Protein AF-A0A7S3FKU1-F1 (afdb_monomer_lite)

Structure (mmCIF, N/CA/C/O backbone):
data_AF-A0A7S3FKU1-F1
#
_entry.id   AF-A0A7S3FKU1-F1
#
loop_
_atom_site.group_PDB
_atom_site.id
_atom_site.type_symbol
_atom_site.label_atom_id
_atom_site.label_alt_id
_atom_site.label_comp_id
_atom_si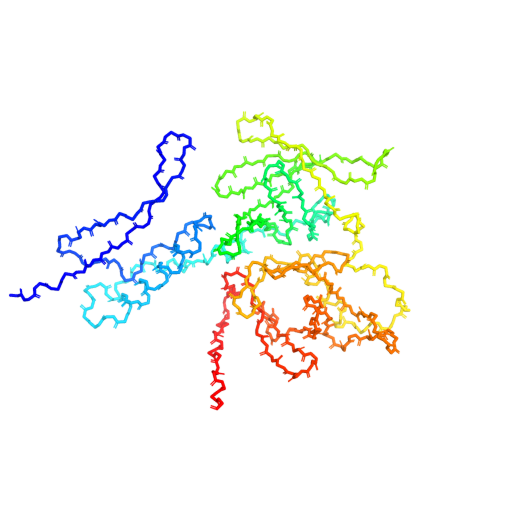te.label_asym_id
_atom_site.label_entity_id
_atom_site.label_seq_id
_atom_site.pdbx_PDB_ins_code
_atom_site.Cartn_x
_atom_site.Cartn_y
_atom_site.Cartn_z
_atom_site.occupancy
_atom_site.B_iso_or_equiv
_atom_site.auth_seq_id
_atom_site.auth_comp_id
_atom_site.auth_asym_id
_atom_site.auth_atom_id
_atom_site.pdbx_PDB_model_num
ATOM 1 N N . MET A 1 1 ? 24.039 -43.852 -23.092 1.00 40.12 1 MET A N 1
ATOM 2 C CA . MET A 1 1 ? 23.726 -42.821 -22.084 1.00 40.12 1 MET A CA 1
ATOM 3 C C . MET A 1 1 ? 22.269 -42.467 -22.275 1.00 40.12 1 MET A C 1
ATOM 5 O O . MET A 1 1 ? 21.941 -41.930 -23.326 1.00 40.12 1 MET A O 1
ATOM 9 N N . ASP A 1 2 ? 21.413 -42.831 -21.324 1.00 41.25 2 ASP A N 1
ATOM 10 C CA . ASP A 1 2 ? 20.008 -42.420 -21.326 1.00 41.25 2 ASP A CA 1
ATOM 11 C C . ASP A 1 2 ? 19.956 -40.899 -21.181 1.00 41.25 2 ASP A C 1
ATOM 13 O O . ASP A 1 2 ? 20.201 -40.343 -20.108 1.00 41.25 2 ASP A O 1
ATOM 17 N N . GLY A 1 3 ? 19.749 -40.210 -22.302 1.00 45.00 3 GLY A N 1
ATOM 18 C CA . GLY A 1 3 ? 19.718 -38.757 -22.351 1.00 45.00 3 GLY A CA 1
ATOM 19 C C . GLY A 1 3 ? 18.485 -38.249 -21.620 1.00 45.00 3 GLY A C 1
ATOM 20 O O . GLY A 1 3 ? 17.393 -38.225 -22.182 1.00 45.00 3 GLY A O 1
ATOM 21 N N . LYS A 1 4 ? 18.641 -37.836 -20.359 1.00 46.66 4 LYS A N 1
ATOM 22 C CA . LYS A 1 4 ? 17.595 -37.092 -19.654 1.00 46.66 4 LYS A CA 1
ATOM 23 C C . LYS A 1 4 ? 17.359 -35.785 -20.412 1.00 46.66 4 LYS A C 1
ATOM 25 O O . LYS A 1 4 ? 18.205 -34.895 -20.413 1.00 46.66 4 LYS A O 1
ATOM 30 N N . HIS A 1 5 ? 16.214 -35.679 -21.076 1.00 46.28 5 HIS A N 1
ATOM 31 C CA . HIS A 1 5 ? 15.780 -34.441 -21.709 1.00 46.28 5 HIS A CA 1
ATOM 32 C C . HIS A 1 5 ? 15.208 -33.514 -20.635 1.00 46.28 5 HIS A C 1
ATOM 34 O O . HIS A 1 5 ? 14.140 -33.781 -20.088 1.00 46.28 5 HIS A O 1
ATOM 40 N N . ILE A 1 6 ? 15.912 -32.424 -20.335 1.00 46.34 6 ILE A N 1
ATOM 41 C CA . ILE A 1 6 ? 15.376 -31.343 -19.504 1.00 46.34 6 ILE A CA 1
ATOM 42 C C . ILE A 1 6 ? 14.725 -30.329 -20.443 1.00 46.34 6 ILE A C 1
ATOM 44 O O . ILE A 1 6 ? 15.389 -29.730 -21.290 1.00 46.34 6 ILE A O 1
ATOM 48 N N . TYR A 1 7 ? 13.414 -30.150 -20.311 1.00 48.91 7 TYR A N 1
ATOM 49 C CA . TYR A 1 7 ? 12.694 -29.076 -20.985 1.00 48.91 7 TYR A CA 1
ATOM 50 C C . TYR A 1 7 ? 12.737 -27.829 -20.102 1.00 48.91 7 TYR A C 1
ATOM 52 O O . TYR A 1 7 ? 12.209 -27.844 -18.994 1.00 48.91 7 TYR A O 1
ATOM 60 N N . HIS A 1 8 ? 13.364 -26.757 -20.590 1.00 49.09 8 HIS A N 1
ATOM 61 C CA . HIS A 1 8 ? 13.309 -25.444 -19.954 1.00 49.09 8 HIS A CA 1
ATOM 62 C C . HIS A 1 8 ? 12.270 -24.586 -20.680 1.00 49.09 8 HIS A C 1
ATOM 64 O O . HIS A 1 8 ? 12.318 -24.423 -21.903 1.00 49.09 8 HIS A O 1
ATOM 70 N N . TYR A 1 9 ? 11.321 -24.059 -19.914 1.00 53.41 9 TYR A N 1
ATOM 71 C CA . TYR A 1 9 ? 10.330 -23.107 -20.385 1.00 53.41 9 TYR A CA 1
ATOM 72 C C . TYR A 1 9 ? 10.774 -21.710 -19.968 1.00 53.41 9 TYR A C 1
ATOM 74 O O . TYR A 1 9 ? 10.755 -21.380 -18.786 1.00 53.41 9 TYR A O 1
ATOM 82 N N . THR A 1 10 ? 11.189 -20.897 -20.935 1.00 48.22 10 THR A N 1
ATOM 83 C CA . THR A 1 10 ? 11.487 -19.482 -20.700 1.00 48.22 10 THR A CA 1
ATOM 84 C C . THR A 1 10 ? 10.272 -18.636 -21.058 1.00 48.22 10 THR A C 1
ATOM 86 O O . THR A 1 10 ? 9.699 -18.779 -22.139 1.00 48.22 10 THR A O 1
ATOM 89 N N . PHE A 1 11 ? 9.871 -17.752 -20.146 1.00 51.06 11 PHE A N 1
ATOM 90 C CA . PHE A 1 11 ? 8.798 -16.788 -20.376 1.00 51.06 11 PHE A CA 1
ATOM 91 C C . PHE A 1 11 ? 9.415 -15.497 -20.898 1.00 51.06 11 PHE A C 1
ATOM 93 O O . PHE A 1 11 ? 10.221 -14.870 -20.214 1.00 51.06 11 PHE A O 1
ATOM 100 N N . GLY A 1 12 ? 9.058 -15.119 -22.123 1.00 47.09 12 GLY A N 1
ATOM 101 C CA . GLY A 1 12 ? 9.522 -13.886 -22.748 1.00 47.09 12 GLY A CA 1
ATOM 102 C C . GLY A 1 12 ? 8.358 -12.956 -23.066 1.00 47.09 12 GLY A C 1
ATOM 103 O O . GLY A 1 12 ? 7.313 -13.391 -23.558 1.00 47.09 12 GLY A O 1
ATOM 104 N N . LEU A 1 13 ? 8.561 -11.663 -22.822 1.00 42.00 13 LEU A N 1
ATOM 105 C CA . LEU A 1 13 ? 7.766 -10.604 -23.433 1.00 42.00 13 LEU A CA 1
ATOM 106 C C . LEU A 1 13 ? 8.288 -10.399 -24.853 1.00 42.00 13 LEU A C 1
ATOM 108 O O . LEU A 1 13 ? 9.421 -9.963 -25.045 1.00 42.00 13 LEU A O 1
ATOM 112 N N . THR A 1 14 ? 7.469 -10.726 -25.849 1.00 45.34 14 THR A N 1
ATOM 113 C CA . THR A 1 14 ? 7.785 -10.397 -27.240 1.00 45.34 14 THR A CA 1
ATOM 114 C C . THR A 1 14 ? 7.107 -9.072 -27.558 1.00 45.34 14 THR A C 1
ATOM 116 O O . THR A 1 14 ? 5.890 -8.936 -27.394 1.00 45.34 14 THR A O 1
ATOM 119 N N . VAL A 1 15 ? 7.896 -8.085 -27.977 1.00 43.25 15 VAL A N 1
ATOM 120 C CA . VAL A 1 15 ? 7.389 -6.788 -28.433 1.00 43.25 15 VAL A CA 1
ATOM 121 C C . VAL A 1 15 ? 7.290 -6.847 -29.957 1.00 43.25 15 VAL A C 1
ATOM 123 O O . VAL A 1 15 ? 8.288 -6.691 -30.653 1.00 43.25 15 VAL A O 1
ATOM 126 N N . GLU A 1 16 ? 6.093 -7.123 -30.479 1.00 43.28 16 GLU A N 1
ATOM 127 C CA . GLU A 1 16 ? 5.783 -7.010 -31.912 1.00 43.28 16 GLU A CA 1
ATOM 128 C C . GLU A 1 16 ? 4.971 -5.717 -32.120 1.00 43.28 16 GLU A C 1
ATOM 130 O O . GLU A 1 16 ? 3.754 -5.671 -31.923 1.00 43.28 16 GLU A O 1
ATOM 135 N N . GLY A 1 17 ? 5.654 -4.623 -32.470 1.00 59.44 17 GLY A N 1
ATOM 136 C CA . GLY A 1 17 ? 5.032 -3.297 -32.581 1.00 59.44 17 GLY A CA 1
ATOM 137 C C . GLY A 1 17 ? 4.558 -2.755 -31.224 1.00 59.44 17 GLY A C 1
ATOM 138 O O . GLY A 1 17 ? 5.291 -2.811 -30.243 1.00 59.44 17 GLY A O 1
ATOM 139 N N . VAL A 1 18 ? 3.327 -2.229 -31.153 1.00 37.06 18 VAL A N 1
ATOM 140 C CA . VAL A 1 18 ? 2.727 -1.685 -29.908 1.00 37.06 18 VAL A CA 1
ATOM 141 C C . VAL A 1 18 ? 2.121 -2.784 -29.016 1.00 37.06 18 VAL A C 1
ATOM 143 O O . VAL A 1 18 ? 1.711 -2.520 -27.887 1.00 37.06 18 VAL A O 1
ATOM 146 N N . LYS A 1 19 ? 2.039 -4.034 -29.497 1.00 34.03 19 LYS A N 1
ATOM 147 C CA . LYS A 1 19 ? 1.468 -5.151 -28.735 1.00 34.03 19 LYS A CA 1
ATOM 148 C C . LYS A 1 19 ? 2.563 -5.920 -28.002 1.00 34.03 19 LYS A C 1
ATOM 150 O O . LYS A 1 19 ? 3.464 -6.500 -28.605 1.00 34.03 19 LYS A O 1
ATOM 155 N N . ARG A 1 20 ? 2.432 -5.965 -26.677 1.00 45.56 20 ARG A N 1
ATOM 156 C CA . ARG A 1 20 ? 3.205 -6.838 -25.791 1.00 45.56 20 ARG A CA 1
ATOM 157 C C . ARG A 1 20 ? 2.475 -8.177 -25.706 1.00 45.56 20 ARG A C 1
ATOM 159 O O . ARG A 1 20 ? 1.350 -8.220 -25.217 1.00 45.56 20 ARG A O 1
ATOM 166 N N . SER A 1 21 ? 3.075 -9.249 -26.220 1.00 38.44 21 SER A N 1
ATOM 167 C CA . SER A 1 21 ? 2.508 -10.601 -26.115 1.00 38.44 21 SER A CA 1
ATOM 168 C C . SER A 1 21 ? 3.469 -11.530 -25.381 1.00 38.44 21 SER A C 1
ATOM 170 O O . SER A 1 21 ? 4.681 -11.513 -25.611 1.00 38.44 21 SER A O 1
ATOM 172 N N . TRP A 1 22 ? 2.924 -12.322 -24.461 1.00 45.25 22 TRP A N 1
ATOM 173 C CA . TRP A 1 22 ? 3.676 -13.354 -23.759 1.00 45.25 22 TRP A CA 1
ATOM 174 C C . TRP A 1 22 ? 3.816 -14.572 -24.670 1.00 45.25 22 TRP A C 1
ATOM 176 O O . TRP A 1 22 ? 2.819 -15.066 -25.200 1.00 45.25 22 TRP A O 1
ATOM 186 N N . ARG A 1 23 ? 5.041 -15.075 -24.847 1.00 46.28 23 ARG A N 1
ATOM 187 C CA . ARG A 1 23 ? 5.280 -16.366 -25.506 1.00 46.28 23 ARG A CA 1
ATOM 188 C C . ARG A 1 23 ? 6.055 -17.300 -24.587 1.00 46.28 23 ARG A C 1
ATOM 190 O O . ARG A 1 23 ? 6.955 -16.887 -23.856 1.00 46.28 23 ARG A O 1
ATOM 197 N N . LEU A 1 24 ? 5.679 -18.573 -24.658 1.00 43.22 24 LEU A N 1
ATOM 198 C CA . LEU A 1 24 ? 6.416 -19.687 -24.082 1.00 43.22 24 LEU A CA 1
ATOM 199 C C . LEU A 1 24 ? 7.550 -20.041 -25.050 1.00 43.22 24 LEU A C 1
ATOM 201 O O . LEU A 1 24 ? 7.311 -20.679 -26.075 1.00 43.22 24 LEU A O 1
ATOM 205 N N . ASP A 1 25 ? 8.769 -19.597 -24.756 1.00 47.56 25 ASP A N 1
ATOM 206 C CA . ASP A 1 25 ? 9.949 -19.971 -25.533 1.00 47.56 25 ASP A CA 1
ATOM 207 C C . ASP A 1 25 ? 10.481 -21.308 -24.995 1.00 47.56 25 ASP A C 1
ATOM 209 O O . ASP A 1 25 ? 10.991 -21.395 -23.873 1.00 47.56 25 ASP A O 1
ATOM 213 N N . LYS A 1 26 ? 10.296 -22.375 -25.781 1.00 46.28 26 LYS A N 1
ATOM 214 C CA . LYS A 1 26 ? 10.822 -23.713 -25.495 1.00 46.28 26 LYS A CA 1
ATOM 215 C C . LYS A 1 26 ? 12.248 -23.785 -26.030 1.00 46.28 26 LYS A C 1
ATOM 217 O O . LYS A 1 26 ? 12.456 -24.101 -27.201 1.00 46.28 26 LYS A O 1
ATOM 222 N N . ARG A 1 27 ? 13.240 -23.569 -25.167 1.00 51.94 27 ARG A N 1
ATOM 223 C CA . ARG A 1 27 ? 14.646 -23.759 -25.543 1.00 51.94 27 ARG A CA 1
ATOM 224 C C . ARG A 1 27 ? 15.094 -25.176 -25.222 1.00 51.94 27 ARG A C 1
ATOM 226 O O . ARG A 1 27 ? 15.028 -25.627 -24.080 1.00 51.94 27 ARG A O 1
ATOM 233 N N . GLN A 1 28 ? 15.580 -25.881 -26.240 1.00 45.66 28 GLN A N 1
ATOM 234 C CA . GLN A 1 28 ? 16.377 -27.085 -26.033 1.00 45.66 28 GLN A CA 1
ATOM 235 C C . GLN A 1 28 ? 17.790 -26.657 -25.644 1.00 45.66 28 GLN A C 1
ATOM 237 O O . GLN A 1 28 ? 18.548 -26.168 -26.479 1.00 45.66 28 GLN A O 1
ATOM 242 N N . TYR A 1 29 ? 18.161 -26.855 -24.381 1.00 49.38 29 TYR A N 1
ATOM 243 C CA . TYR A 1 29 ? 19.570 -26.833 -24.009 1.00 49.38 29 TYR A CA 1
ATOM 244 C C . TYR A 1 29 ? 20.183 -28.150 -24.482 1.00 49.38 29 TYR A C 1
ATOM 246 O O . TYR A 1 29 ? 20.031 -29.195 -23.851 1.00 49.38 29 TYR A O 1
ATOM 254 N N . TYR A 1 30 ? 20.833 -28.114 -25.643 1.00 41.38 30 TYR A N 1
ATOM 255 C CA . TYR A 1 30 ? 21.628 -29.229 -26.146 1.00 41.38 30 TYR A CA 1
ATOM 256 C C . TYR A 1 30 ? 22.876 -29.387 -25.263 1.00 41.38 30 TYR A C 1
ATOM 258 O O . TYR A 1 30 ? 23.917 -28.795 -25.525 1.00 41.38 30 TYR A O 1
ATOM 266 N N . GLY A 1 31 ? 22.751 -30.168 -24.187 1.00 49.84 31 GLY A N 1
ATOM 267 C CA . GLY A 1 31 ? 23.887 -30.717 -23.435 1.00 49.84 31 GLY A CA 1
ATOM 268 C C . GLY A 1 31 ? 24.345 -29.957 -22.184 1.00 49.84 31 GLY A C 1
ATOM 269 O O . GLY A 1 31 ? 25.271 -30.425 -21.528 1.00 49.84 31 GLY A O 1
ATOM 270 N N . GLY A 1 32 ? 23.714 -28.838 -21.814 1.00 57.62 32 GLY A N 1
ATOM 271 C CA . GLY A 1 32 ? 24.013 -28.104 -20.576 1.00 57.62 32 GLY A CA 1
ATOM 272 C C . GLY A 1 32 ? 22.844 -28.119 -19.591 1.00 57.62 32 GLY A C 1
ATOM 273 O O . GLY A 1 32 ? 21.703 -27.906 -19.992 1.00 57.62 32 GLY A O 1
ATOM 274 N N . TYR A 1 33 ? 23.120 -28.342 -18.304 1.00 60.19 33 TYR A N 1
ATOM 275 C CA . TYR A 1 33 ? 22.129 -28.118 -17.247 1.00 60.19 33 TYR A CA 1
ATOM 276 C C . TYR A 1 33 ? 21.953 -26.604 -17.053 1.00 60.19 33 TYR A C 1
ATOM 278 O O . TYR A 1 33 ? 22.965 -25.894 -17.027 1.00 60.19 33 TYR A O 1
ATOM 286 N N . PRO A 1 34 ? 20.716 -26.086 -16.922 1.00 63.44 34 PRO A N 1
ATOM 287 C CA . PRO A 1 34 ? 20.526 -24.695 -16.537 1.00 63.44 34 PRO A CA 1
ATOM 288 C C . PRO A 1 34 ? 21.140 -24.441 -15.152 1.00 63.44 34 PRO A C 1
ATOM 290 O O . PRO A 1 34 ? 21.435 -25.374 -14.399 1.00 63.44 34 PRO A O 1
ATOM 293 N N . SER A 1 35 ? 21.354 -23.168 -14.822 1.00 68.06 35 SER A N 1
ATOM 294 C CA . SER A 1 35 ? 21.682 -22.792 -13.445 1.00 68.06 35 SER A CA 1
ATOM 295 C C . SER A 1 35 ? 20.630 -23.386 -12.501 1.00 68.06 35 SER A C 1
ATOM 297 O O . SER A 1 35 ? 19.444 -23.365 -12.830 1.00 68.06 35 SER A O 1
ATOM 299 N N . ASP A 1 36 ? 21.045 -23.907 -11.344 1.00 66.69 36 ASP A N 1
ATOM 300 C CA . ASP A 1 36 ? 20.114 -24.232 -10.250 1.00 66.69 36 ASP A CA 1
ATOM 301 C C . ASP A 1 36 ? 19.554 -22.957 -9.583 1.00 66.69 36 ASP A C 1
ATOM 303 O O . ASP A 1 36 ? 18.704 -23.040 -8.701 1.00 66.69 36 ASP A O 1
ATOM 307 N N . HIS A 1 37 ? 20.027 -21.783 -10.025 1.00 68.88 37 HIS A N 1
ATOM 308 C CA . HIS A 1 37 ? 19.585 -20.451 -9.628 1.00 68.88 37 HIS A CA 1
ATOM 309 C C . HIS A 1 37 ? 19.417 -19.572 -10.877 1.00 68.88 37 HIS A C 1
ATOM 311 O O . HIS A 1 37 ? 20.377 -18.977 -11.376 1.00 68.88 37 HIS A O 1
ATOM 317 N N . ILE A 1 38 ? 18.206 -19.499 -11.420 1.00 71.75 38 ILE A N 1
ATOM 318 C CA . ILE A 1 38 ? 17.835 -18.510 -12.432 1.00 71.75 38 ILE A CA 1
ATOM 319 C C . ILE A 1 38 ? 17.495 -17.175 -11.766 1.00 71.75 38 ILE A C 1
ATOM 321 O O . ILE A 1 38 ? 16.896 -17.128 -10.688 1.00 71.75 38 ILE A O 1
ATOM 325 N N . GLN A 1 39 ? 17.893 -16.080 -12.420 1.00 63.03 39 GLN A N 1
ATOM 326 C CA . GLN A 1 39 ? 17.582 -14.728 -11.966 1.00 63.03 39 GLN A CA 1
ATOM 327 C C . GLN A 1 39 ? 16.062 -14.560 -11.877 1.00 63.03 39 GLN A C 1
ATOM 329 O O . GLN A 1 39 ? 15.340 -14.884 -12.823 1.00 63.03 39 GLN A O 1
ATOM 334 N N . MET A 1 40 ? 15.582 -14.048 -10.741 1.00 62.00 40 MET A N 1
ATOM 335 C CA . MET A 1 40 ? 14.164 -13.737 -10.594 1.00 62.00 40 MET A CA 1
ATOM 336 C C . MET A 1 40 ? 13.759 -12.688 -11.634 1.00 62.00 40 MET A C 1
ATOM 338 O O . MET A 1 40 ? 14.537 -11.774 -11.931 1.00 62.00 40 MET A O 1
ATOM 342 N N . PRO A 1 41 ? 12.554 -12.806 -12.203 1.00 55.31 41 PRO A N 1
ATOM 343 C CA . PRO A 1 41 ? 12.111 -11.881 -13.227 1.00 55.31 41 PRO A CA 1
ATOM 344 C C . PRO A 1 41 ? 11.968 -10.455 -12.650 1.00 55.31 41 PRO A C 1
ATOM 346 O O . PRO A 1 41 ? 11.790 -10.291 -11.439 1.00 55.31 41 PRO A O 1
ATOM 349 N N . PRO A 1 42 ? 12.058 -9.397 -13.483 1.00 52.97 42 PRO A N 1
ATOM 350 C CA . PRO A 1 42 ? 11.876 -8.018 -13.027 1.00 52.97 42 PRO A CA 1
ATOM 351 C C . PRO A 1 42 ? 10.551 -7.835 -12.282 1.00 52.97 42 PRO A C 1
ATOM 353 O O . PRO A 1 42 ? 9.573 -8.486 -12.644 1.00 52.97 42 PRO A O 1
ATOM 356 N N . ALA A 1 43 ? 10.495 -6.898 -11.324 1.00 49.25 43 ALA A N 1
ATOM 357 C CA . ALA A 1 43 ? 9.334 -6.614 -10.459 1.00 49.25 43 ALA A CA 1
ATOM 358 C C . ALA A 1 43 ? 7.980 -6.484 -11.189 1.00 49.25 43 ALA A C 1
ATOM 360 O O . ALA A 1 43 ? 6.942 -6.715 -10.588 1.00 49.25 43 ALA A O 1
ATOM 361 N N . CYS A 1 44 ? 7.993 -6.129 -12.475 1.00 51.88 44 CYS A N 1
ATOM 362 C CA . CYS A 1 44 ? 6.800 -5.973 -13.308 1.00 51.88 44 CYS A CA 1
ATOM 363 C C . CYS A 1 44 ? 6.490 -7.149 -14.234 1.00 51.88 44 CYS A C 1
ATOM 365 O O . CYS A 1 44 ? 5.711 -7.022 -15.178 1.00 51.88 44 CYS A O 1
ATOM 367 N N . SER A 1 45 ? 7.137 -8.285 -14.022 1.00 53.16 45 SER A N 1
ATOM 368 C CA . SER A 1 45 ? 6.782 -9.504 -14.734 1.00 53.16 45 SER A CA 1
ATOM 369 C C . SER A 1 45 ? 5.492 -10.067 -14.157 1.00 53.16 45 SER A C 1
ATOM 371 O O . SER A 1 45 ? 5.204 -9.874 -12.979 1.00 53.16 45 SER A O 1
ATOM 373 N N . ALA A 1 46 ? 4.723 -10.793 -14.967 1.00 52.84 46 ALA A N 1
ATOM 374 C CA . ALA A 1 46 ? 3.536 -11.473 -14.468 1.00 52.84 46 ALA A CA 1
ATOM 375 C C . ALA A 1 46 ? 3.890 -12.366 -13.264 1.00 52.84 46 ALA A C 1
ATOM 377 O O . ALA A 1 46 ? 4.955 -12.993 -13.249 1.00 52.84 46 ALA A O 1
ATOM 378 N N . LYS A 1 47 ? 2.977 -12.480 -12.292 1.00 51.38 47 LYS A N 1
ATOM 379 C CA . LYS A 1 47 ? 3.115 -13.354 -11.113 1.00 51.38 47 LYS A CA 1
ATOM 380 C C . LYS A 1 47 ? 3.529 -14.775 -11.481 1.00 51.38 47 LYS A C 1
ATOM 382 O O . LYS A 1 47 ? 4.367 -15.382 -10.820 1.00 51.38 47 LYS A O 1
ATOM 387 N N . SER A 1 48 ? 2.990 -15.286 -12.586 1.00 54.03 48 SER A N 1
ATOM 388 C CA . SER A 1 48 ? 3.369 -16.584 -13.136 1.00 54.03 48 SER A CA 1
ATOM 389 C C . SER A 1 48 ? 4.874 -16.686 -13.387 1.00 54.03 48 SER A C 1
ATOM 391 O O . SER A 1 48 ? 5.460 -17.714 -13.087 1.00 54.03 48 SER A O 1
ATOM 393 N N . GLY A 1 49 ? 5.526 -15.623 -13.860 1.00 60.00 49 GLY A N 1
ATOM 394 C CA . GLY A 1 49 ? 6.977 -15.575 -14.024 1.00 60.00 49 GLY A CA 1
ATOM 395 C C . GLY A 1 49 ? 7.721 -15.785 -12.705 1.00 60.00 49 GLY A C 1
ATOM 396 O O . GLY A 1 49 ? 8.665 -16.569 -12.670 1.00 60.00 49 GLY A O 1
ATOM 397 N N . PHE A 1 50 ? 7.284 -15.140 -11.619 1.00 56.09 50 PHE A N 1
ATOM 398 C CA . PHE A 1 50 ? 7.872 -15.324 -10.287 1.00 56.09 50 PHE A CA 1
ATOM 399 C C . PHE A 1 50 ? 7.631 -16.735 -9.748 1.00 56.09 50 PHE A C 1
ATOM 401 O O . PHE A 1 50 ? 8.568 -17.365 -9.264 1.00 56.09 50 PHE A O 1
ATOM 408 N N . ILE A 1 51 ? 6.404 -17.249 -9.880 1.00 53.44 51 ILE A N 1
ATOM 409 C CA . ILE A 1 51 ? 6.038 -18.611 -9.468 1.00 53.44 51 ILE A CA 1
ATOM 410 C C . ILE A 1 51 ? 6.876 -19.635 -10.232 1.00 53.44 51 ILE A C 1
ATOM 412 O O . ILE A 1 51 ? 7.495 -20.499 -9.622 1.00 53.44 51 ILE A O 1
ATOM 416 N N . TYR A 1 52 ? 6.939 -19.535 -11.560 1.00 62.91 52 TYR A N 1
ATOM 417 C CA . TYR A 1 52 ? 7.701 -20.473 -12.376 1.00 62.91 52 TYR A CA 1
ATOM 418 C C . TYR A 1 52 ? 9.201 -20.365 -12.122 1.00 62.91 52 TYR A C 1
ATOM 420 O O . TYR A 1 52 ? 9.860 -21.397 -12.049 1.00 62.91 52 TYR A O 1
ATOM 428 N N . ALA A 1 53 ? 9.738 -19.156 -11.933 1.00 64.06 53 ALA A N 1
ATOM 429 C CA . ALA A 1 53 ? 11.136 -18.986 -11.557 1.00 64.06 53 ALA A CA 1
ATOM 430 C C . ALA A 1 53 ? 11.441 -19.623 -10.192 1.00 64.06 53 ALA A C 1
ATOM 432 O O . ALA A 1 53 ? 12.432 -20.337 -10.058 1.00 64.06 53 ALA A O 1
ATOM 433 N N . GLY A 1 54 ? 10.552 -19.436 -9.211 1.00 61.91 54 GLY A N 1
ATOM 434 C CA . GLY A 1 54 ? 10.636 -20.073 -7.898 1.00 61.91 54 GLY A CA 1
ATOM 435 C C . GLY A 1 54 ? 10.590 -21.600 -7.978 1.00 61.91 54 GLY A C 1
ATOM 436 O O . GLY A 1 54 ? 11.489 -22.254 -7.461 1.00 61.91 54 GLY A O 1
ATOM 437 N N . LEU A 1 55 ? 9.609 -22.162 -8.694 1.00 64.69 55 LEU A N 1
ATOM 438 C CA . LEU A 1 55 ? 9.474 -23.610 -8.897 1.00 64.69 55 LEU A CA 1
ATOM 439 C C . LEU A 1 55 ? 10.681 -24.210 -9.632 1.00 64.69 55 LEU A C 1
ATOM 441 O O . LEU A 1 55 ? 11.105 -25.317 -9.316 1.00 64.69 55 LEU A O 1
ATOM 445 N N . LEU A 1 56 ? 11.245 -23.497 -10.612 1.00 69.38 56 LEU A N 1
ATOM 446 C CA . LEU A 1 56 ? 12.440 -23.934 -11.340 1.00 69.38 56 LEU A CA 1
ATOM 447 C C . LEU A 1 56 ? 13.685 -23.921 -10.450 1.00 69.38 56 LEU A C 1
ATOM 449 O O . LEU A 1 56 ? 14.449 -24.884 -10.481 1.00 69.38 56 LEU A O 1
ATOM 453 N N . ASN A 1 57 ? 13.866 -22.871 -9.646 1.00 69.94 57 ASN A N 1
ATOM 454 C CA . ASN A 1 57 ? 14.948 -22.791 -8.665 1.00 69.94 57 ASN A CA 1
ATOM 455 C C . ASN A 1 57 ? 14.818 -23.901 -7.614 1.00 69.94 57 ASN A C 1
ATOM 457 O O . ASN A 1 57 ? 15.776 -24.627 -7.368 1.00 69.94 57 ASN A O 1
ATOM 461 N N . GLU A 1 58 ? 13.620 -24.103 -7.059 1.00 66.25 58 GLU A N 1
ATOM 462 C CA . GLU A 1 58 ? 13.337 -25.182 -6.108 1.00 66.25 58 GLU A CA 1
ATOM 463 C C . GLU A 1 58 ? 13.621 -26.560 -6.724 1.00 66.25 58 GLU A C 1
ATOM 465 O O . GLU A 1 58 ? 14.312 -27.384 -6.123 1.00 66.25 58 GLU A O 1
ATOM 470 N N . ALA A 1 59 ? 13.142 -26.820 -7.942 1.00 70.44 59 ALA A N 1
ATOM 471 C CA . ALA A 1 59 ? 13.379 -28.086 -8.627 1.00 70.44 59 ALA A CA 1
ATOM 472 C C . ALA A 1 59 ? 14.871 -28.308 -8.923 1.00 70.44 59 ALA A C 1
ATOM 474 O O . ALA A 1 59 ? 15.397 -29.381 -8.625 1.00 70.44 59 ALA A O 1
ATOM 475 N N . GLY A 1 60 ? 15.570 -27.302 -9.459 1.00 73.31 60 GLY A N 1
ATOM 476 C CA . GLY A 1 60 ? 17.007 -27.369 -9.745 1.00 73.31 60 GLY A CA 1
ATOM 477 C C . GLY A 1 60 ? 17.830 -27.650 -8.488 1.00 73.31 60 GLY A C 1
ATOM 478 O O . GLY A 1 60 ? 18.704 -28.518 -8.495 1.00 73.31 60 GLY A O 1
ATOM 479 N N . GLN A 1 61 ? 17.479 -27.001 -7.375 1.00 70.25 61 GLN A N 1
ATOM 480 C CA . GLN A 1 61 ? 18.112 -27.216 -6.077 1.00 70.25 61 GLN A CA 1
ATOM 481 C C . GLN A 1 61 ? 17.838 -28.600 -5.485 1.00 70.25 61 GLN A C 1
ATOM 483 O O . GLN A 1 61 ? 18.656 -29.060 -4.692 1.00 70.25 61 GLN A O 1
ATOM 488 N N . ASN A 1 62 ? 16.751 -29.285 -5.855 1.00 71.19 62 ASN A N 1
ATOM 489 C CA . ASN A 1 62 ? 16.374 -30.595 -5.307 1.00 71.19 62 ASN A CA 1
ATOM 490 C C . ASN A 1 62 ? 16.788 -31.797 -6.175 1.00 71.19 62 ASN A C 1
ATOM 492 O O . ASN A 1 62 ? 16.724 -32.934 -5.707 1.00 71.19 62 ASN A O 1
ATOM 496 N N . ILE A 1 63 ? 17.269 -31.591 -7.403 1.00 74.75 63 ILE A N 1
ATOM 497 C CA . ILE A 1 63 ? 17.702 -32.695 -8.270 1.00 74.75 63 ILE A CA 1
ATOM 498 C C . ILE A 1 63 ? 19.096 -33.197 -7.865 1.00 74.75 63 ILE A C 1
ATOM 500 O O . ILE A 1 63 ? 20.092 -32.471 -7.873 1.00 74.75 63 ILE A O 1
ATOM 504 N N . GLU A 1 64 ? 19.169 -34.479 -7.509 1.00 77.06 64 GLU A N 1
ATOM 505 C CA . GLU A 1 64 ? 20.416 -35.155 -7.160 1.00 77.06 64 GLU A CA 1
ATOM 506 C C . GLU A 1 64 ? 21.374 -35.217 -8.362 1.00 77.06 64 GLU A C 1
ATOM 508 O O . GLU A 1 64 ? 20.983 -35.569 -9.477 1.00 77.06 64 GLU A O 1
ATOM 513 N N . GLY A 1 65 ? 22.642 -34.855 -8.138 1.00 76.06 65 GLY A N 1
ATOM 514 C CA . GLY A 1 65 ? 23.672 -34.855 -9.180 1.00 76.06 65 GLY A CA 1
ATOM 515 C C . GLY A 1 65 ? 23.630 -33.663 -10.144 1.00 76.06 65 GLY A C 1
ATOM 516 O O . GLY A 1 65 ? 24.244 -33.745 -11.207 1.00 76.06 65 GLY A O 1
ATOM 517 N N . TRP A 1 66 ? 22.940 -32.561 -9.808 1.00 75.12 66 TRP A N 1
ATOM 518 C CA . TRP A 1 66 ? 22.954 -31.342 -10.628 1.00 75.12 66 TRP A CA 1
ATOM 519 C C . TRP A 1 66 ? 24.399 -30.804 -10.788 1.00 75.12 66 TRP A C 1
ATOM 521 O O . TRP A 1 66 ? 25.023 -30.436 -9.791 1.00 75.12 66 TRP A O 1
ATOM 531 N N . PRO A 1 67 ? 24.971 -30.741 -12.008 1.00 66.50 67 PRO A N 1
ATOM 532 C CA . PRO A 1 67 ? 26.424 -30.620 -12.210 1.00 66.50 67 PRO A CA 1
ATOM 533 C C . PRO A 1 67 ? 27.057 -29.263 -11.856 1.00 66.50 67 PRO A C 1
ATOM 535 O O . PRO A 1 67 ? 28.271 -29.105 -11.977 1.00 66.50 67 PRO A O 1
ATOM 538 N N . ASN A 1 68 ? 26.262 -28.289 -11.410 1.00 62.81 68 ASN A N 1
ATOM 539 C CA . ASN A 1 68 ? 26.735 -26.986 -10.926 1.00 62.81 68 ASN A CA 1
ATOM 540 C C . ASN A 1 68 ? 26.315 -26.685 -9.478 1.00 62.81 68 ASN A C 1
ATOM 542 O O . ASN A 1 68 ? 26.535 -25.570 -9.011 1.00 62.81 68 ASN A O 1
ATOM 546 N N . ARG A 1 69 ? 25.754 -27.667 -8.761 1.00 61.78 69 ARG A N 1
ATOM 547 C CA . ARG A 1 69 ? 25.305 -27.497 -7.375 1.00 61.78 69 ARG A CA 1
ATOM 548 C C . ARG A 1 69 ? 26.468 -27.026 -6.500 1.00 61.78 69 ARG A C 1
ATOM 550 O O . ARG A 1 69 ? 27.496 -27.696 -6.421 1.00 61.78 69 ARG A O 1
ATOM 557 N N . GLY A 1 70 ? 26.309 -25.876 -5.853 1.00 55.09 70 GLY A N 1
ATOM 558 C CA . GLY A 1 70 ? 27.305 -25.344 -4.920 1.00 55.09 70 GLY A CA 1
ATOM 559 C C . GLY A 1 70 ? 28.567 -24.761 -5.561 1.00 55.09 70 GLY A C 1
ATOM 560 O O . GLY A 1 70 ? 29.477 -24.379 -4.827 1.00 55.09 70 GLY A O 1
ATOM 561 N N . LYS A 1 71 ? 28.638 -24.621 -6.896 1.00 55.59 71 LYS A N 1
ATOM 562 C CA . LYS A 1 71 ? 29.507 -23.570 -7.434 1.00 55.59 71 LYS A CA 1
ATOM 563 C C . LYS A 1 71 ? 28.918 -22.275 -6.907 1.00 55.59 71 LYS A C 1
ATOM 565 O O . LYS A 1 71 ? 27.761 -21.984 -7.197 1.00 55.59 71 LYS A O 1
ATOM 570 N N . GLU A 1 72 ? 29.684 -21.554 -6.095 1.00 45.84 72 GLU A N 1
ATOM 571 C CA . GLU A 1 72 ? 29.359 -20.183 -5.730 1.00 45.84 72 GLU A CA 1
ATOM 572 C C . GLU A 1 72 ? 29.277 -19.380 -7.034 1.00 45.84 72 GLU A C 1
ATOM 574 O O . GLU A 1 72 ? 30.222 -18.738 -7.480 1.00 45.84 72 GLU A O 1
ATOM 579 N N . HIS A 1 73 ? 28.105 -19.388 -7.668 1.00 47.59 73 HIS A N 1
ATOM 580 C CA . HIS A 1 73 ? 27.576 -18.133 -8.146 1.00 47.59 73 HIS A CA 1
ATOM 581 C C . HIS A 1 73 ? 27.689 -17.231 -6.930 1.00 47.59 73 HIS A C 1
ATOM 583 O O . HIS A 1 73 ? 27.233 -17.673 -5.868 1.00 47.59 73 HIS A O 1
ATOM 589 N N . PRO A 1 74 ? 28.356 -16.063 -7.004 1.00 44.06 74 PRO A N 1
ATOM 590 C CA . PRO A 1 74 ? 28.216 -15.107 -5.933 1.00 44.06 74 PRO A CA 1
ATOM 591 C C . PRO A 1 74 ? 26.714 -15.025 -5.749 1.00 44.06 74 PRO A C 1
ATOM 593 O O . PRO A 1 74 ? 25.993 -14.603 -6.655 1.00 44.06 74 PRO A O 1
ATOM 596 N N . ALA A 1 75 ? 26.235 -15.567 -4.632 1.00 42.19 75 ALA A N 1
ATOM 597 C CA . ALA A 1 75 ? 24.921 -15.271 -4.157 1.00 42.19 75 ALA A CA 1
ATOM 598 C C . ALA A 1 75 ? 25.084 -13.804 -3.798 1.00 42.19 75 ALA A C 1
ATOM 600 O O . ALA A 1 75 ? 25.303 -13.433 -2.646 1.00 42.19 75 ALA A O 1
ATOM 601 N N . GLU A 1 76 ? 25.029 -12.950 -4.820 1.00 42.44 76 GLU A N 1
ATOM 602 C CA . GLU A 1 76 ? 24.290 -11.731 -4.712 1.00 42.44 76 GLU A CA 1
ATOM 603 C C . GLU A 1 76 ? 22.983 -12.256 -4.155 1.00 42.44 76 GLU A C 1
ATOM 605 O O . GLU A 1 76 ? 22.221 -12.921 -4.857 1.00 42.44 76 GLU A O 1
ATOM 610 N N . LYS A 1 77 ? 22.867 -12.207 -2.819 1.00 44.62 77 LYS A N 1
ATOM 611 C CA . LYS A 1 77 ? 21.628 -12.473 -2.117 1.00 44.62 77 LYS A CA 1
ATOM 612 C C . LYS A 1 77 ? 20.690 -11.593 -2.889 1.00 44.62 77 LYS A C 1
ATOM 614 O O . LYS A 1 77 ? 20.835 -10.375 -2.780 1.00 44.62 77 LYS A O 1
ATOM 619 N N . VAL A 1 78 ? 19.910 -12.191 -3.791 1.00 40.12 78 VAL A N 1
ATOM 620 C CA . VAL A 1 78 ? 19.075 -11.427 -4.696 1.00 40.12 78 VAL A CA 1
ATOM 621 C C . VAL A 1 78 ? 18.072 -10.867 -3.734 1.00 40.12 78 VAL A C 1
ATOM 623 O O . VAL A 1 78 ? 17.149 -11.564 -3.314 1.00 40.12 78 VAL A O 1
ATOM 626 N N . ALA A 1 79 ? 18.377 -9.658 -3.266 1.00 44.47 79 ALA A N 1
ATOM 627 C CA . ALA A 1 79 ? 17.522 -8.907 -2.408 1.00 44.47 79 ALA A CA 1
ATOM 628 C C . ALA A 1 79 ? 16.225 -8.943 -3.184 1.00 44.47 79 ALA A C 1
ATOM 630 O O . ALA A 1 79 ? 16.196 -8.566 -4.364 1.00 44.47 79 ALA A O 1
ATOM 631 N N . THR A 1 80 ? 15.197 -9.524 -2.577 1.00 47.75 80 THR A N 1
ATOM 632 C CA . THR A 1 80 ? 13.890 -9.548 -3.212 1.00 47.75 80 THR A CA 1
ATOM 633 C C . THR A 1 80 ? 13.605 -8.130 -3.718 1.00 47.75 80 THR A C 1
ATOM 635 O O . THR A 1 80 ? 14.121 -7.169 -3.133 1.00 47.75 80 THR A O 1
ATOM 638 N N . PRO A 1 81 ? 12.850 -7.931 -4.810 1.00 45.69 81 PRO A N 1
ATOM 639 C CA . PRO A 1 81 ? 12.618 -6.588 -5.347 1.00 45.69 81 PRO A CA 1
ATOM 640 C C . PRO A 1 81 ? 12.266 -5.569 -4.252 1.00 45.69 81 PRO A C 1
ATOM 642 O O . PRO A 1 81 ? 12.739 -4.433 -4.268 1.00 45.69 81 PRO A O 1
ATOM 645 N N . LEU A 1 82 ? 11.551 -6.049 -3.232 1.00 47.47 82 LEU A N 1
ATOM 646 C CA . LEU A 1 82 ? 11.260 -5.381 -1.979 1.00 47.47 82 LEU A CA 1
ATOM 647 C C . LEU A 1 82 ? 12.453 -5.152 -1.034 1.00 47.47 82 LEU A C 1
ATOM 649 O O . LEU A 1 82 ? 12.595 -4.045 -0.540 1.00 47.47 82 LEU A O 1
ATOM 653 N N . GLN A 1 83 ? 13.308 -6.135 -0.738 1.00 49.66 83 GLN A N 1
ATOM 654 C CA . GLN A 1 83 ? 14.534 -5.892 0.033 1.00 49.66 83 GLN A CA 1
ATOM 655 C C . GLN A 1 83 ? 15.424 -4.873 -0.672 1.00 49.66 83 GLN A C 1
ATOM 657 O O . GLN A 1 83 ? 15.895 -3.942 -0.031 1.00 49.66 83 GLN A O 1
ATOM 662 N N . HIS A 1 84 ? 15.596 -4.973 -1.990 1.00 48.59 84 HIS A N 1
ATOM 663 C CA . HIS A 1 84 ? 16.352 -3.974 -2.738 1.00 48.59 84 HIS A CA 1
ATOM 664 C C . HIS A 1 84 ? 15.671 -2.597 -2.665 1.00 48.59 84 HIS A C 1
ATOM 666 O O . HIS A 1 84 ? 16.344 -1.584 -2.493 1.00 48.59 84 HIS A O 1
ATOM 672 N N . LEU A 1 85 ? 14.334 -2.536 -2.739 1.00 51.09 85 LEU A N 1
ATOM 673 C CA . LEU A 1 85 ? 13.549 -1.325 -2.464 1.00 51.09 85 LEU A CA 1
ATOM 674 C C . LEU A 1 85 ? 13.844 -0.782 -1.058 1.00 51.09 85 LEU A C 1
ATOM 676 O O . LEU A 1 85 ? 14.394 0.300 -0.935 1.00 51.09 85 LEU A O 1
ATOM 680 N N . LEU A 1 86 ? 13.596 -1.551 -0.001 1.00 53.25 86 LEU A N 1
ATOM 681 C CA . LEU A 1 86 ? 13.788 -1.144 1.392 1.00 53.25 86 LEU A CA 1
ATOM 682 C C . LEU A 1 86 ? 15.213 -0.686 1.723 1.00 53.25 86 LEU A C 1
ATOM 684 O O . LEU A 1 86 ? 15.381 0.193 2.561 1.00 53.25 86 LEU A O 1
ATOM 688 N N . GLN A 1 87 ? 16.225 -1.278 1.088 1.00 53.84 87 GLN A N 1
ATOM 689 C CA . GLN A 1 87 ? 17.629 -0.923 1.295 1.00 53.84 87 GLN A CA 1
ATOM 690 C C . GLN A 1 87 ? 18.048 0.345 0.543 1.00 53.84 87 GLN A C 1
ATOM 692 O O . GLN A 1 87 ? 19.016 0.990 0.938 1.00 53.84 87 GLN A O 1
ATOM 697 N N . THR A 1 88 ? 17.344 0.703 -0.535 1.00 45.47 88 THR A N 1
ATOM 698 C CA . THR A 1 88 ? 17.718 1.833 -1.404 1.00 45.47 88 THR A CA 1
ATOM 699 C C . THR A 1 88 ? 16.766 3.016 -1.315 1.00 45.47 88 THR A C 1
ATOM 701 O O . THR A 1 88 ? 17.114 4.092 -1.801 1.00 45.47 88 THR A O 1
ATOM 704 N N . THR A 1 89 ? 15.595 2.868 -0.690 1.00 52.94 89 THR A N 1
ATOM 705 C CA . THR A 1 89 ? 14.689 3.999 -0.530 1.00 52.94 89 THR A CA 1
ATOM 706 C C . THR A 1 89 ? 14.999 4.789 0.731 1.00 52.94 89 THR A C 1
ATOM 708 O O . THR A 1 89 ? 14.774 4.345 1.857 1.00 52.94 89 THR A O 1
ATOM 711 N N . THR A 1 90 ? 15.477 6.013 0.540 1.00 56.28 90 THR A N 1
ATOM 712 C CA . THR A 1 90 ? 15.618 6.996 1.609 1.00 56.28 90 THR A CA 1
ATOM 713 C C . THR A 1 90 ? 14.243 7.342 2.174 1.00 56.28 90 THR A C 1
ATOM 715 O O . THR A 1 90 ? 13.289 7.582 1.432 1.00 56.28 90 THR A O 1
ATOM 718 N N . HIS A 1 91 ? 14.130 7.386 3.503 1.00 62.06 91 HIS A N 1
ATOM 719 C CA . HIS A 1 91 ? 12.923 7.873 4.160 1.00 62.06 91 HIS A CA 1
ATOM 720 C C . HIS A 1 91 ? 12.738 9.356 3.819 1.00 62.06 91 HIS A C 1
ATOM 722 O O . HIS A 1 91 ? 13.437 10.215 4.349 1.00 62.06 91 HIS A O 1
ATOM 728 N N . GLN A 1 92 ? 11.818 9.659 2.908 1.00 62.88 92 GLN A N 1
ATOM 729 C CA . GLN A 1 92 ? 11.498 11.037 2.560 1.00 62.88 92 GLN A CA 1
ATOM 730 C C . GLN A 1 92 ? 10.573 11.630 3.619 1.00 62.88 92 GLN A C 1
ATOM 732 O O . GLN A 1 92 ? 9.453 11.149 3.780 1.00 62.88 92 GLN A O 1
ATOM 737 N N . SER A 1 93 ? 11.046 12.640 4.349 1.00 68.69 93 SER A N 1
ATOM 738 C CA . SER A 1 93 ? 10.290 13.361 5.379 1.00 68.69 93 SER A CA 1
ATOM 739 C C . SER A 1 93 ? 10.013 14.803 4.958 1.00 68.69 93 SER A C 1
ATOM 741 O O . SER A 1 93 ? 10.898 15.455 4.404 1.00 68.69 93 SER A O 1
ATOM 743 N N . GLY A 1 94 ? 8.832 15.311 5.299 1.00 75.88 94 GLY A N 1
ATOM 744 C CA . GLY A 1 94 ? 8.420 16.699 5.105 1.00 75.88 94 GLY A CA 1
ATOM 745 C C . GLY A 1 94 ? 7.589 16.950 3.843 1.00 75.88 94 GLY A C 1
ATOM 746 O O . GLY A 1 94 ? 7.696 16.250 2.832 1.00 75.88 94 GLY A O 1
ATOM 747 N N . GLY A 1 95 ? 6.763 17.998 3.903 1.00 85.62 95 GLY A N 1
ATOM 748 C CA . GLY A 1 95 ? 6.057 18.570 2.753 1.00 85.62 95 GLY A CA 1
ATOM 749 C C . GLY A 1 95 ? 5.194 17.565 1.986 1.00 85.62 95 GLY A C 1
ATOM 750 O O . GLY A 1 95 ? 4.389 16.837 2.566 1.00 85.62 95 GLY A O 1
ATOM 751 N N . LEU A 1 96 ? 5.364 17.529 0.660 1.00 86.38 96 LEU A N 1
ATOM 752 C CA . LEU A 1 96 ? 4.593 16.659 -0.231 1.00 86.38 96 LEU A CA 1
ATOM 753 C C . LEU A 1 96 ? 4.809 15.164 0.056 1.00 86.38 96 LEU A C 1
ATOM 755 O O . LEU A 1 96 ? 3.878 14.380 -0.107 1.00 86.38 96 LEU A O 1
ATOM 759 N N . ALA A 1 97 ? 5.997 14.754 0.513 1.00 86.69 97 ALA A N 1
ATOM 760 C CA . ALA A 1 97 ? 6.279 13.343 0.775 1.00 86.69 97 ALA A CA 1
ATOM 761 C C . ALA A 1 97 ? 5.404 12.807 1.910 1.00 86.69 97 ALA A C 1
ATOM 763 O O . ALA A 1 97 ? 4.782 11.751 1.778 1.00 86.69 97 ALA A O 1
ATOM 764 N N . ASP A 1 98 ? 5.306 13.561 3.007 1.00 82.69 98 ASP A N 1
ATOM 765 C CA . ASP A 1 98 ? 4.438 13.189 4.123 1.00 82.69 98 ASP A CA 1
ATOM 766 C C . ASP A 1 98 ? 2.973 13.202 3.707 1.00 82.69 98 ASP A C 1
ATOM 768 O O . ASP A 1 98 ? 2.203 12.391 4.203 1.00 82.69 98 ASP A O 1
ATOM 772 N N . LEU A 1 99 ? 2.596 14.056 2.756 1.00 84.31 99 LEU A N 1
ATOM 773 C CA . LEU A 1 99 ? 1.238 14.142 2.241 1.00 84.31 99 LEU A CA 1
ATOM 774 C C . LEU A 1 99 ? 0.862 13.030 1.259 1.00 84.31 99 LEU A C 1
ATOM 776 O O . LEU A 1 99 ? -0.309 12.685 1.196 1.00 84.31 99 LEU A O 1
ATOM 780 N N . LEU A 1 100 ? 1.801 12.442 0.526 1.00 88.00 100 LEU A N 1
ATOM 781 C CA . LEU A 1 100 ? 1.503 11.333 -0.387 1.00 88.00 100 LEU A CA 1
ATOM 782 C C . LEU A 1 100 ? 1.676 9.970 0.266 1.00 88.00 100 LEU A C 1
ATOM 784 O O . LEU A 1 100 ? 1.045 9.002 -0.151 1.00 88.00 100 LEU A O 1
ATOM 788 N N . ARG A 1 101 ? 2.494 9.877 1.314 1.00 87.25 101 ARG A N 1
ATOM 789 C CA . ARG A 1 101 ? 2.715 8.625 2.029 1.00 87.25 101 ARG A CA 1
ATOM 790 C C . ARG A 1 101 ? 1.402 8.028 2.530 1.00 87.25 101 ARG A C 1
ATOM 792 O O . ARG A 1 101 ? 0.712 8.623 3.352 1.00 87.25 101 ARG A O 1
ATOM 799 N N . GLY A 1 102 ? 1.125 6.805 2.098 1.00 86.94 102 GLY A N 1
ATOM 800 C CA . GLY A 1 102 ? -0.059 6.062 2.496 1.00 86.94 102 GLY A CA 1
ATOM 801 C C . GLY A 1 102 ? -1.341 6.516 1.833 1.00 86.94 102 GLY A C 1
ATOM 802 O O . GLY A 1 102 ? -2.387 6.414 2.468 1.00 86.94 102 GLY A O 1
ATOM 803 N N . THR A 1 103 ? -1.260 7.044 0.613 1.00 89.38 103 THR A N 1
ATOM 804 C CA . THR A 1 103 ? -2.432 7.516 -0.126 1.00 89.38 103 THR A CA 1
ATOM 805 C C . THR A 1 103 ? -2.751 6.637 -1.325 1.00 89.38 103 THR A C 1
ATOM 807 O O . THR A 1 103 ? -1.855 6.171 -2.031 1.00 89.38 103 THR A O 1
ATOM 810 N N . GLY A 1 104 ? -4.041 6.453 -1.577 1.00 89.44 104 GLY A N 1
ATOM 811 C CA . GLY A 1 104 ? -4.600 5.804 -2.756 1.00 89.44 104 GLY A CA 1
ATOM 812 C C . GLY A 1 104 ? -6.015 5.275 -2.479 1.00 89.44 104 GLY A C 1
ATOM 813 O O . GLY A 1 104 ? -6.464 5.289 -1.342 1.00 89.44 104 GLY A O 1
ATOM 814 N N . PRO A 1 105 ? -6.756 4.795 -3.479 1.00 91.00 105 PRO A N 1
ATOM 815 C CA . PRO A 1 105 ? -6.353 4.713 -4.870 1.00 91.00 105 PRO A CA 1
ATOM 816 C C . PRO A 1 105 ? -6.317 6.089 -5.542 1.00 91.00 105 PRO A C 1
ATOM 818 O O . PRO A 1 105 ? -7.209 6.924 -5.377 1.00 91.00 105 PRO A O 1
ATOM 821 N N . TRP A 1 106 ? -5.266 6.316 -6.321 1.00 91.19 106 TRP A N 1
ATOM 822 C CA . TRP A 1 106 ? -5.180 7.397 -7.289 1.00 91.19 106 TRP A CA 1
ATOM 823 C C . TRP A 1 106 ? -5.603 6.854 -8.648 1.00 91.19 106 TRP A C 1
ATOM 825 O O . TRP A 1 106 ? -4.945 5.964 -9.187 1.00 91.19 106 TRP A O 1
ATOM 835 N N . ARG A 1 107 ? -6.676 7.394 -9.225 1.00 89.12 107 ARG A N 1
ATOM 836 C CA . ARG A 1 107 ? -7.028 7.112 -10.621 1.00 89.12 107 ARG A CA 1
ATOM 837 C C . ARG A 1 107 ? -6.078 7.860 -11.523 1.00 89.12 107 ARG A C 1
ATOM 839 O O . ARG A 1 107 ? -5.948 9.069 -11.355 1.00 89.12 107 ARG A O 1
ATOM 846 N N . TRP A 1 108 ? -5.455 7.175 -12.474 1.00 86.94 108 TRP A N 1
ATOM 847 C CA . TRP A 1 108 ? -4.495 7.791 -13.384 1.00 86.94 108 TRP A CA 1
ATOM 848 C C . TRP A 1 108 ? -4.648 7.241 -14.803 1.00 86.94 108 TRP A C 1
ATOM 850 O O . TRP A 1 108 ? -4.214 6.137 -15.117 1.00 86.94 108 TRP A O 1
ATOM 860 N N . GLY A 1 109 ? -5.271 8.019 -15.692 1.00 82.88 109 GLY A N 1
ATOM 861 C CA . GLY A 1 109 ? -5.533 7.578 -17.066 1.00 82.88 109 GLY A CA 1
ATOM 862 C C . GLY A 1 109 ? -6.336 6.275 -17.129 1.00 82.88 109 GLY A C 1
ATOM 863 O O . GLY A 1 109 ? -7.427 6.198 -16.574 1.00 82.88 109 GLY A O 1
ATOM 864 N N . GLN A 1 110 ? -5.801 5.266 -17.827 1.00 71.50 110 GLN A N 1
ATOM 865 C CA . GLN A 1 110 ? -6.366 3.906 -17.879 1.00 71.50 110 GLN A CA 1
ATOM 866 C C . GLN A 1 110 ? -5.817 2.974 -16.791 1.00 71.50 110 GLN A C 1
ATOM 868 O O . GLN A 1 110 ? -6.167 1.800 -16.752 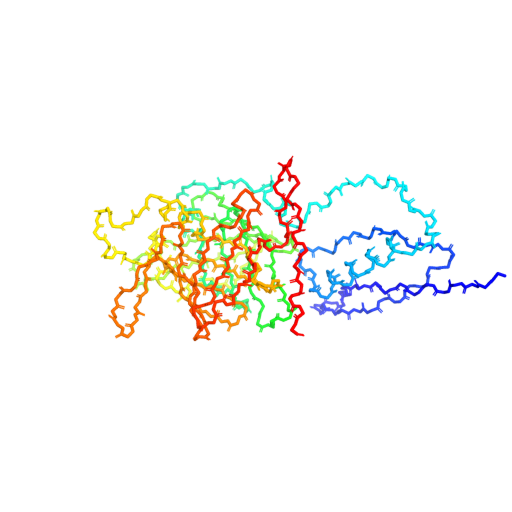1.00 71.50 110 GLN A O 1
ATOM 873 N N . VAL A 1 111 ? -4.921 3.474 -15.945 1.00 68.00 111 VAL A N 1
ATOM 874 C CA . VAL A 1 111 ? -4.360 2.718 -14.835 1.00 68.00 111 VAL A CA 1
ATOM 875 C C . VAL A 1 111 ? -5.371 2.748 -13.688 1.00 68.00 111 VAL A C 1
ATOM 877 O O . VAL A 1 111 ? -5.774 3.830 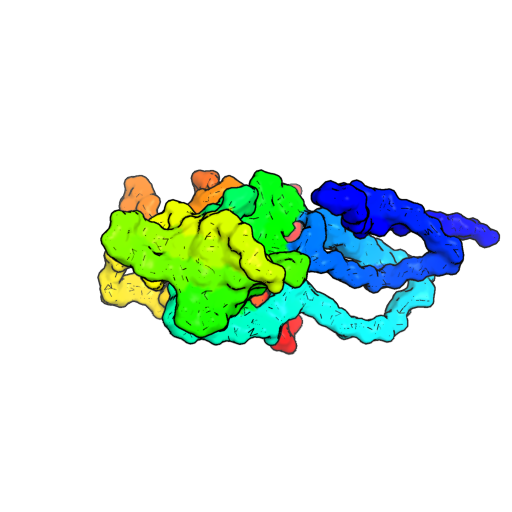-13.257 1.00 68.00 111 VAL A O 1
ATOM 880 N N . ASP A 1 112 ? -5.789 1.571 -13.212 1.00 71.62 112 ASP A N 1
ATOM 881 C CA . ASP A 1 112 ? -6.919 1.440 -12.283 1.00 71.62 112 ASP A CA 1
ATOM 882 C C . ASP A 1 112 ? -6.705 2.228 -10.990 1.00 71.62 112 ASP A C 1
ATOM 884 O O . ASP A 1 112 ? -7.544 3.035 -10.584 1.00 71.62 112 ASP A O 1
ATOM 888 N N . SER A 1 113 ? -5.591 1.974 -10.301 1.00 88.19 113 SER A N 1
ATOM 889 C CA . SER A 1 113 ? -5.369 2.494 -8.953 1.00 88.19 113 SER A CA 1
ATOM 890 C C . SER A 1 113 ? -3.891 2.514 -8.595 1.00 88.19 113 SER A C 1
ATOM 892 O O . SER A 1 113 ? -3.292 1.474 -8.340 1.00 88.19 113 SER A O 1
ATOM 894 N N . LEU A 1 114 ? -3.308 3.711 -8.566 1.00 91.38 114 LEU A N 1
ATOM 895 C CA . LEU A 1 114 ? -1.963 3.968 -8.062 1.00 91.38 114 LEU A CA 1
ATOM 896 C C . LEU A 1 114 ? -2.010 4.224 -6.547 1.00 91.38 114 LEU A C 1
ATOM 898 O O . LEU A 1 114 ? -2.887 4.920 -6.044 1.00 91.38 114 LEU A O 1
ATOM 902 N N . TYR A 1 115 ? -1.038 3.690 -5.823 1.00 92.19 115 TYR A N 1
ATOM 903 C CA . TYR A 1 115 ? -0.868 3.831 -4.386 1.00 92.19 115 TYR A CA 1
ATOM 904 C C . TYR A 1 115 ? 0.556 4.291 -4.097 1.00 92.19 115 TYR A C 1
ATOM 906 O O . TYR A 1 115 ? 1.523 3.726 -4.615 1.00 92.19 115 TYR A O 1
ATOM 914 N N . PHE A 1 116 ? 0.685 5.297 -3.238 1.00 92.06 116 PHE A N 1
ATOM 915 C CA . PHE A 1 116 ? 1.966 5.748 -2.711 1.00 92.06 116 PHE A CA 1
ATOM 916 C C . PHE A 1 116 ? 2.104 5.233 -1.286 1.00 92.06 116 PHE A C 1
ATOM 918 O O . PHE A 1 116 ? 1.417 5.695 -0.377 1.00 92.06 116 PHE A O 1
ATOM 925 N N . HIS A 1 117 ? 2.994 4.276 -1.070 1.00 89.44 117 HIS A N 1
ATOM 926 C CA . HIS A 1 117 ? 3.275 3.719 0.247 1.00 89.44 117 HIS A CA 1
ATOM 927 C C . HIS A 1 117 ? 4.484 4.401 0.893 1.00 89.44 117 HIS A C 1
ATOM 929 O O . HIS A 1 117 ? 5.254 5.130 0.258 1.00 89.44 117 HIS A O 1
ATOM 935 N N . ALA A 1 118 ? 4.663 4.146 2.186 1.00 82.44 118 ALA A N 1
ATOM 936 C CA . ALA A 1 118 ? 5.873 4.485 2.917 1.00 82.44 118 ALA A CA 1
ATOM 937 C C . ALA A 1 118 ? 7.132 3.918 2.250 1.00 82.44 118 ALA A C 1
ATOM 939 O O . ALA A 1 118 ? 7.087 2.968 1.470 1.00 82.44 118 ALA A O 1
ATOM 940 N N . ARG A 1 119 ? 8.281 4.519 2.590 1.00 79.00 119 ARG A N 1
ATOM 941 C CA . ARG A 1 119 ? 9.599 4.118 2.067 1.00 79.00 119 ARG A CA 1
ATOM 942 C C . ARG A 1 119 ? 9.659 4.174 0.536 1.00 79.00 119 ARG A C 1
ATOM 944 O O . ARG A 1 119 ? 10.255 3.299 -0.083 1.00 79.00 119 ARG A O 1
ATOM 951 N N . GLY A 1 120 ? 9.002 5.181 -0.053 1.00 83.69 120 GLY A N 1
ATOM 952 C CA . GLY A 1 120 ? 9.006 5.475 -1.489 1.00 83.69 120 GLY A CA 1
ATOM 953 C C . GLY A 1 120 ? 8.588 4.304 -2.377 1.00 83.69 120 GLY A C 1
ATOM 954 O O . GLY A 1 120 ? 9.022 4.229 -3.523 1.00 83.69 120 GLY A O 1
ATOM 955 N N . VAL A 1 121 ? 7.785 3.368 -1.863 1.00 85.75 121 VAL A N 1
ATOM 956 C CA . VAL A 1 121 ? 7.231 2.270 -2.660 1.00 85.75 121 VAL A CA 1
ATOM 957 C C . VAL A 1 121 ? 5.943 2.747 -3.313 1.00 85.75 121 VAL A C 1
ATOM 959 O O . VAL A 1 121 ? 5.094 3.344 -2.654 1.00 85.75 121 VAL A O 1
ATOM 962 N N . ALA A 1 122 ? 5.798 2.495 -4.609 1.00 89.50 122 ALA A N 1
ATOM 963 C CA . ALA A 1 122 ? 4.553 2.703 -5.334 1.00 89.50 122 ALA A CA 1
ATOM 964 C C . ALA A 1 122 ? 3.997 1.355 -5.794 1.00 89.50 122 ALA A C 1
ATOM 966 O O . ALA A 1 122 ? 4.759 0.453 -6.151 1.00 89.50 122 ALA A O 1
ATOM 967 N N . ASN A 1 123 ? 2.677 1.229 -5.807 1.00 87.56 123 ASN A N 1
ATOM 968 C CA . ASN A 1 123 ? 1.992 0.090 -6.399 1.00 87.56 123 ASN A CA 1
ATOM 969 C C . ASN A 1 123 ? 0.868 0.588 -7.299 1.00 87.56 123 ASN A C 1
ATOM 971 O O . ASN A 1 123 ? 0.140 1.504 -6.941 1.00 87.56 123 ASN A O 1
ATOM 975 N N . VAL A 1 124 ? 0.723 -0.026 -8.458 1.00 85.38 124 VAL A N 1
ATOM 976 C CA . VAL A 1 124 ? -0.473 0.065 -9.281 1.00 85.38 124 VAL A CA 1
ATOM 977 C C . VAL A 1 124 ? -1.211 -1.249 -9.113 1.00 85.38 124 VAL A C 1
ATOM 979 O O . VAL A 1 124 ? -0.650 -2.280 -9.464 1.00 85.38 124 VAL A O 1
ATOM 982 N N . ALA A 1 125 ? -2.436 -1.245 -8.595 1.00 76.62 125 ALA A N 1
ATOM 983 C CA . ALA A 1 125 ? -3.243 -2.460 -8.586 1.00 76.62 125 ALA A CA 1
ATOM 984 C C . ALA A 1 125 ? -3.684 -2.805 -10.018 1.00 76.62 125 ALA A C 1
ATOM 986 O O . ALA A 1 125 ? -4.019 -1.913 -10.798 1.00 76.62 125 ALA A O 1
ATOM 987 N N . SER A 1 126 ? -3.671 -4.095 -10.361 1.00 67.50 126 SER A N 1
ATOM 988 C CA . SER A 1 126 ? -4.294 -4.601 -11.588 1.00 67.50 126 SER A CA 1
ATOM 989 C C . SER A 1 126 ? -5.762 -4.920 -11.308 1.00 67.50 126 SER A C 1
ATOM 991 O O . SER A 1 126 ? -6.068 -5.508 -10.269 1.00 67.50 126 SER A O 1
ATOM 993 N N . ALA A 1 127 ? -6.669 -4.612 -12.240 1.00 54.88 127 ALA A N 1
ATOM 994 C CA . ALA A 1 127 ? -8.046 -5.113 -12.207 1.00 54.88 127 ALA A CA 1
ATOM 995 C C . ALA A 1 127 ? -8.137 -6.649 -12.178 1.00 54.88 127 ALA A C 1
ATOM 997 O O . ALA A 1 127 ? -9.182 -7.193 -11.817 1.00 54.88 127 ALA A O 1
ATOM 998 N N . VAL A 1 128 ? -7.077 -7.362 -12.575 1.00 50.38 128 VAL A N 1
ATOM 999 C CA . VAL A 1 128 ? -7.037 -8.826 -12.582 1.00 50.38 128 VAL A CA 1
ATOM 1000 C C . VAL A 1 128 ? -6.323 -9.323 -11.317 1.00 50.38 128 VAL A C 1
ATOM 1002 O O . VAL A 1 128 ? -5.106 -9.181 -11.228 1.00 50.38 128 VAL A O 1
ATOM 1005 N N . PRO A 1 129 ? -7.013 -9.995 -10.370 1.00 41.41 129 PRO A N 1
ATOM 1006 C CA . PRO A 1 129 ? -6.433 -10.425 -9.085 1.00 41.41 129 PRO A CA 1
ATOM 1007 C C . PRO A 1 129 ? -5.226 -11.375 -9.182 1.00 41.41 129 PRO A C 1
ATOM 1009 O O . PRO A 1 129 ? -4.523 -11.592 -8.199 1.00 41.41 129 PRO A O 1
ATOM 1012 N N . ALA A 1 130 ? -5.006 -11.994 -10.346 1.00 43.22 130 ALA A N 1
ATOM 1013 C CA . ALA A 1 130 ? -3.870 -12.881 -10.597 1.00 43.22 130 ALA A CA 1
ATOM 1014 C C . ALA A 1 130 ? -2.591 -12.134 -11.020 1.00 43.22 130 ALA A C 1
ATOM 1016 O O . ALA A 1 130 ? -1.509 -12.725 -11.013 1.00 43.22 130 ALA A O 1
ATOM 1017 N N . GLU A 1 131 ? -2.705 -10.861 -11.399 1.00 54.50 131 GLU A N 1
ATOM 1018 C CA . GLU A 1 131 ? -1.576 -10.009 -11.739 1.00 54.50 131 GLU A CA 1
ATOM 1019 C C . GLU A 1 131 ? -1.287 -9.111 -10.539 1.00 54.50 131 GLU A C 1
ATOM 1021 O O . GLU A 1 131 ? -2.006 -8.148 -10.279 1.00 54.50 131 GLU A O 1
ATOM 1026 N N . ASP A 1 132 ? -0.234 -9.438 -9.787 1.00 50.97 132 ASP A N 1
ATOM 1027 C CA . ASP A 1 132 ? 0.316 -8.509 -8.805 1.00 50.97 132 ASP A CA 1
ATOM 1028 C C . ASP A 1 132 ? 0.728 -7.269 -9.615 1.00 50.97 132 ASP A C 1
ATOM 1030 O O . ASP A 1 132 ? 1.643 -7.335 -10.439 1.00 50.97 132 ASP A O 1
ATOM 1034 N N . GLY A 1 133 ? -0.061 -6.196 -9.526 1.00 61.12 133 GLY A N 1
ATOM 1035 C CA . GLY A 1 133 ? 0.084 -5.058 -10.426 1.00 61.12 133 GLY A CA 1
ATOM 1036 C C . GLY A 1 133 ? 1.439 -4.351 -10.272 1.00 61.12 133 GLY A C 1
ATOM 1037 O O . GLY A 1 133 ? 2.327 -4.790 -9.543 1.00 61.12 133 GLY A O 1
ATOM 1038 N N . TRP A 1 134 ? 1.671 -3.265 -11.003 1.00 73.94 134 TRP A N 1
ATOM 1039 C CA . TRP A 1 134 ? 3.032 -2.751 -11.166 1.00 73.94 134 TRP A CA 1
ATOM 1040 C C . TRP A 1 134 ? 3.610 -2.179 -9.871 1.00 73.94 134 TRP A C 1
ATOM 1042 O O . TRP A 1 134 ? 3.153 -1.157 -9.360 1.00 73.94 134 TRP A O 1
ATOM 1052 N N . LEU A 1 135 ? 4.662 -2.820 -9.362 1.00 80.06 135 LEU A N 1
ATOM 1053 C CA . LEU A 1 135 ? 5.478 -2.281 -8.283 1.00 80.06 135 LEU A CA 1
ATOM 1054 C C . LEU A 1 135 ? 6.508 -1.297 -8.829 1.00 80.06 135 LEU A C 1
ATOM 1056 O O . LEU A 1 135 ? 7.101 -1.487 -9.895 1.00 80.06 135 LEU A O 1
ATOM 1060 N N . GLY A 1 136 ? 6.759 -0.253 -8.055 1.00 83.38 136 GLY A N 1
ATOM 1061 C CA . GLY A 1 136 ? 7.716 0.765 -8.422 1.00 83.38 136 GLY A CA 1
ATOM 1062 C C . GLY A 1 136 ? 8.181 1.621 -7.261 1.00 83.38 136 GLY A C 1
ATOM 1063 O O . GLY A 1 136 ? 8.022 1.280 -6.087 1.00 83.38 136 GLY A O 1
ATOM 1064 N N . ARG A 1 137 ? 8.811 2.734 -7.620 1.00 87.62 137 ARG A N 1
ATOM 1065 C CA . ARG A 1 137 ? 9.434 3.687 -6.704 1.00 87.62 137 ARG A CA 1
ATOM 1066 C C . ARG A 1 137 ? 8.846 5.056 -6.897 1.00 87.62 137 ARG A C 1
ATOM 1068 O O . ARG A 1 137 ? 8.536 5.430 -8.020 1.00 87.62 137 ARG A O 1
ATOM 1075 N N . TRP A 1 138 ? 8.797 5.831 -5.834 1.00 92.31 138 TRP A N 1
ATOM 1076 C CA . TRP A 1 138 ? 8.515 7.245 -5.941 1.00 92.31 138 TRP A CA 1
ATOM 1077 C C . TRP A 1 138 ? 9.403 8.063 -5.012 1.00 92.31 138 TRP A C 1
ATOM 1079 O O . TRP A 1 138 ? 9.849 7.593 -3.962 1.00 92.31 138 TRP A O 1
ATOM 1089 N N . SER A 1 139 ? 9.669 9.294 -5.425 1.00 92.25 139 SER A N 1
ATOM 1090 C CA . SER A 1 139 ? 10.459 10.264 -4.676 1.00 92.25 139 SER A CA 1
ATOM 1091 C C . SER A 1 139 ? 10.034 11.678 -5.043 1.00 92.25 139 SER A C 1
ATOM 1093 O O . SER A 1 139 ? 9.825 11.972 -6.214 1.00 92.25 139 SER A O 1
ATOM 1095 N N . VAL A 1 140 ? 9.952 12.572 -4.070 1.00 91.56 140 VAL A N 1
ATOM 1096 C CA . VAL A 1 140 ? 9.732 14.004 -4.276 1.00 91.56 140 VAL A CA 1
ATOM 1097 C C . VAL A 1 140 ? 10.986 14.645 -4.880 1.00 91.56 140 VAL A C 1
ATOM 1099 O O . VAL A 1 140 ? 12.090 14.448 -4.373 1.00 91.56 140 VAL A O 1
ATOM 1102 N N . GLU A 1 141 ? 10.800 15.418 -5.950 1.00 91.44 141 GLU A N 1
ATOM 1103 C CA . GLU A 1 141 ? 11.824 16.196 -6.662 1.00 91.44 141 GLU A CA 1
ATOM 1104 C C . GLU A 1 141 ? 11.497 17.700 -6.550 1.00 91.44 141 GLU A C 1
ATOM 1106 O O . GLU A 1 141 ? 11.105 18.350 -7.518 1.00 91.44 141 GLU A O 1
ATOM 1111 N N . GLY A 1 142 ? 11.628 18.261 -5.345 1.00 83.69 142 GLY A N 1
ATOM 1112 C CA . GLY A 1 142 ? 11.357 19.679 -5.069 1.00 83.69 142 GLY A CA 1
ATOM 1113 C C . GLY A 1 142 ? 9.887 20.004 -4.775 1.00 83.69 142 GLY A C 1
ATOM 1114 O O . GLY A 1 142 ? 9.094 19.131 -4.417 1.00 83.69 142 GLY A O 1
ATOM 1115 N N . ASP A 1 143 ? 9.527 21.283 -4.896 1.00 81.12 143 ASP A N 1
ATOM 1116 C CA . ASP A 1 143 ? 8.215 21.784 -4.482 1.00 81.12 143 ASP A CA 1
ATOM 1117 C C . ASP A 1 143 ? 7.116 21.330 -5.448 1.00 81.12 143 ASP A C 1
ATOM 1119 O O . ASP A 1 143 ? 6.958 21.853 -6.551 1.00 81.12 143 ASP A O 1
ATOM 1123 N N . GLY A 1 144 ? 6.339 20.332 -5.027 1.00 88.06 144 GLY A N 1
ATOM 1124 C CA . GLY A 1 144 ? 5.159 19.889 -5.765 1.00 88.06 144 GLY A CA 1
ATOM 1125 C C . GLY A 1 144 ? 5.408 18.791 -6.801 1.00 88.06 144 GLY A C 1
ATOM 1126 O O . GLY A 1 144 ? 4.452 18.380 -7.446 1.00 88.06 144 GLY A O 1
ATOM 1127 N N . ARG A 1 145 ? 6.636 18.293 -6.990 1.00 93.19 145 ARG A N 1
ATOM 1128 C CA . ARG A 1 145 ? 6.915 17.246 -7.991 1.00 93.19 145 ARG A CA 1
ATOM 1129 C C . ARG A 1 145 ? 7.299 15.921 -7.365 1.00 93.19 145 ARG A C 1
ATOM 1131 O O . ARG A 1 145 ? 8.022 15.872 -6.376 1.00 93.19 145 ARG A O 1
ATOM 1138 N N . VAL A 1 146 ? 6.855 14.843 -7.993 1.00 94.31 146 VAL A N 1
ATOM 1139 C CA . VAL A 1 146 ? 7.208 13.468 -7.661 1.00 94.31 146 VAL A CA 1
ATOM 1140 C C . VAL A 1 146 ? 7.722 12.786 -8.906 1.00 94.31 146 VAL A C 1
ATOM 1142 O O . VAL A 1 146 ? 7.052 12.745 -9.928 1.00 94.31 146 VAL A O 1
ATOM 1145 N N . MET A 1 147 ? 8.892 12.190 -8.805 1.00 95.31 147 MET A N 1
ATOM 1146 C CA . MET A 1 147 ? 9.321 11.171 -9.739 1.00 95.31 147 MET A CA 1
ATOM 1147 C C . MET A 1 147 ? 8.638 9.865 -9.339 1.00 95.31 147 MET A C 1
ATOM 1149 O O . MET A 1 147 ? 8.745 9.445 -8.187 1.00 95.31 147 MET A O 1
ATOM 1153 N N . LEU A 1 148 ? 7.970 9.213 -10.284 1.00 93.31 148 LEU A N 1
ATOM 1154 C CA . LEU A 1 148 ? 7.441 7.858 -10.171 1.00 93.31 148 LEU A CA 1
ATOM 1155 C C . LEU A 1 148 ? 8.155 6.952 -11.185 1.00 93.31 148 LEU A C 1
ATOM 1157 O O . LEU A 1 148 ? 8.191 7.251 -12.370 1.00 93.31 148 LEU A O 1
ATOM 1161 N N . GLN A 1 149 ? 8.715 5.833 -10.739 1.00 90.19 149 GLN A N 1
ATOM 1162 C CA . GLN A 1 149 ? 9.321 4.826 -11.599 1.00 90.19 149 GLN A CA 1
ATOM 1163 C C . GLN A 1 149 ? 8.530 3.532 -11.475 1.00 90.19 149 GLN A C 1
ATOM 1165 O O . GLN A 1 149 ? 8.595 2.875 -10.439 1.00 90.19 149 GLN A O 1
ATOM 1170 N N . LEU A 1 150 ? 7.819 3.150 -12.531 1.00 85.06 150 LEU A N 1
ATOM 1171 C CA . LEU A 1 150 ? 7.102 1.879 -12.615 1.00 85.06 150 LEU A CA 1
ATOM 1172 C C . LEU A 1 150 ? 7.744 1.052 -13.722 1.00 85.06 150 LEU A C 1
ATOM 1174 O O . LEU A 1 150 ? 7.887 1.522 -14.845 1.00 85.06 150 LEU A O 1
ATOM 1178 N N . CYS A 1 151 ? 8.129 -0.188 -13.428 1.00 75.44 151 CYS A N 1
ATOM 1179 C CA . CYS A 1 151 ? 8.607 -1.119 -14.459 1.00 75.44 151 CYS A CA 1
ATOM 1180 C C . CYS A 1 151 ? 9.813 -0.643 -15.278 1.00 75.44 151 CYS A C 1
ATOM 1182 O O . CYS A 1 151 ? 9.953 -1.006 -16.441 1.00 75.44 151 CYS A O 1
ATOM 1184 N N . GLY A 1 152 ? 10.688 0.162 -14.673 1.00 76.56 152 GLY A N 1
ATOM 1185 C CA . GLY A 1 152 ? 11.845 0.753 -15.347 1.00 76.56 152 GLY A CA 1
ATOM 1186 C C . GLY A 1 152 ? 11.536 2.061 -16.079 1.00 76.56 152 GLY A C 1
ATOM 1187 O O . GLY A 1 152 ? 12.452 2.858 -16.262 1.00 76.56 152 GLY A O 1
ATOM 1188 N N . GLU A 1 153 ? 10.268 2.328 -16.388 1.00 83.38 153 GLU A N 1
ATOM 1189 C CA . GLU A 1 153 ? 9.810 3.589 -16.970 1.00 83.38 153 GLU A CA 1
ATOM 1190 C C . GLU A 1 153 ? 9.751 4.680 -15.903 1.00 83.38 153 GLU A C 1
ATOM 1192 O O . GLU A 1 153 ? 9.372 4.419 -14.759 1.00 83.38 153 GLU A O 1
ATOM 1197 N N . ARG A 1 154 ? 10.132 5.904 -16.277 1.00 91.94 154 ARG A N 1
ATOM 1198 C CA . ARG A 1 154 ? 10.123 7.071 -15.388 1.00 91.94 154 ARG A CA 1
ATOM 1199 C C . ARG A 1 154 ? 9.015 8.030 -15.790 1.00 91.94 154 ARG A C 1
ATOM 1201 O O . ARG A 1 154 ? 8.840 8.334 -16.967 1.00 91.94 154 ARG A O 1
ATOM 1208 N N . PHE A 1 155 ? 8.335 8.543 -14.781 1.00 93.25 155 PHE A N 1
ATOM 1209 C CA . PHE A 1 155 ? 7.245 9.492 -14.884 1.00 93.25 155 PHE A CA 1
ATOM 1210 C C . PHE A 1 155 ? 7.523 10.656 -13.938 1.00 93.25 155 PHE A C 1
ATOM 1212 O O . PHE A 1 155 ? 7.993 10.451 -12.818 1.00 93.25 155 PHE A O 1
ATOM 1219 N N . SER A 1 156 ? 7.224 11.875 -14.369 1.00 95.25 156 SER A N 1
ATOM 1220 C CA . SER A 1 156 ? 7.232 13.047 -13.495 1.00 95.25 156 SER A CA 1
ATOM 1221 C C . SER A 1 156 ? 5.796 13.484 -13.249 1.00 95.25 156 SER A C 1
ATOM 1223 O O . SER A 1 156 ? 5.047 13.749 -14.187 1.00 95.25 156 SER A O 1
ATOM 1225 N N . LEU A 1 157 ? 5.404 13.515 -11.980 1.00 95.00 157 LEU A N 1
ATOM 1226 C CA . LEU A 1 157 ? 4.078 13.886 -11.514 1.00 95.00 157 LEU A CA 1
ATOM 1227 C C . LEU A 1 157 ? 4.161 15.261 -10.858 1.00 95.00 157 LEU A C 1
ATOM 1229 O O . LEU A 1 157 ? 4.892 15.447 -9.887 1.00 95.00 157 LEU A O 1
ATOM 1233 N N . SER A 1 158 ? 3.411 16.225 -11.369 1.00 94.12 158 SER A N 1
ATOM 1234 C CA . SER A 1 158 ? 3.301 17.564 -10.794 1.00 94.12 158 SER A CA 1
ATOM 1235 C C . SER A 1 158 ? 2.002 17.658 -10.007 1.00 94.12 158 SER A C 1
ATOM 1237 O O . SER A 1 158 ? 0.921 17.667 -10.581 1.00 94.12 158 SER A O 1
ATOM 1239 N N . PHE A 1 159 ? 2.097 17.699 -8.683 1.00 90.75 159 PHE A N 1
ATOM 1240 C CA . PHE A 1 159 ? 0.962 17.862 -7.786 1.00 90.75 159 PHE A CA 1
ATOM 1241 C C . PHE A 1 159 ? 0.598 19.333 -7.673 1.00 90.75 159 PHE A C 1
ATOM 1243 O O . PHE A 1 159 ? 1.409 20.184 -7.304 1.00 90.75 159 PHE A O 1
ATOM 1250 N N . HIS A 1 160 ? -0.665 19.625 -7.952 1.00 84.19 160 HIS A N 1
ATOM 1251 C CA . HIS A 1 160 ? -1.186 20.976 -7.867 1.00 84.19 160 HIS A CA 1
ATOM 1252 C C . HIS A 1 160 ? -1.978 21.116 -6.576 1.00 84.19 160 HIS A C 1
ATOM 1254 O O . HIS A 1 160 ? -2.880 20.325 -6.296 1.00 84.19 160 HIS A O 1
ATOM 1260 N N . ASN A 1 161 ? -1.65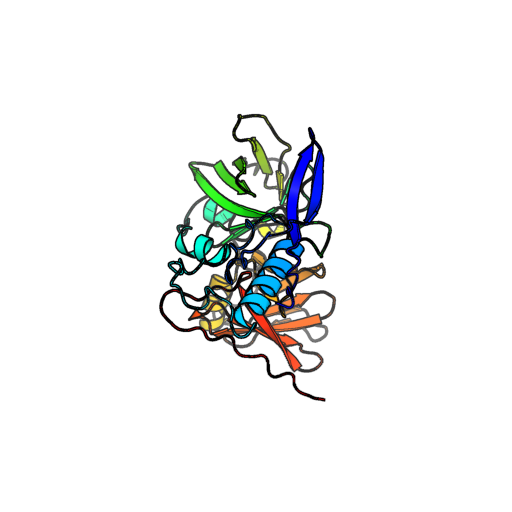4 22.145 -5.795 1.00 65.44 161 ASN A N 1
ATOM 1261 C CA . ASN A 1 161 ? -2.345 22.437 -4.548 1.00 65.44 161 ASN A CA 1
ATOM 1262 C C . ASN A 1 161 ? -3.713 23.073 -4.859 1.00 65.44 161 ASN A C 1
ATOM 1264 O O . ASN A 1 161 ? -3.894 24.284 -4.762 1.00 65.44 161 ASN A O 1
ATOM 1268 N N . VAL A 1 162 ? -4.686 22.276 -5.307 1.00 53.38 162 VAL A N 1
ATOM 1269 C CA . VAL A 1 162 ? -6.030 22.760 -5.668 1.00 53.38 162 VAL A CA 1
ATOM 1270 C C . VAL A 1 162 ? -6.917 22.834 -4.426 1.00 53.38 162 VAL A C 1
ATOM 1272 O O . VAL A 1 162 ? -7.999 22.254 -4.368 1.00 53.38 162 VAL A O 1
ATOM 1275 N N . TRP A 1 163 ? -6.470 23.569 -3.410 1.00 52.88 163 TRP A N 1
ATOM 1276 C CA . TRP A 1 163 ? -7.299 23.847 -2.233 1.00 52.88 163 TRP A CA 1
ATOM 1277 C C . TRP A 1 163 ? -8.473 24.787 -2.533 1.00 52.88 163 TRP A C 1
ATOM 1279 O O . TRP A 1 163 ? -9.365 24.917 -1.705 1.00 52.88 163 TRP A O 1
ATOM 1289 N N . GLN A 1 164 ? -8.517 25.434 -3.702 1.00 51.06 164 GLN A N 1
ATOM 1290 C CA . GLN A 1 164 ? -9.376 26.610 -3.886 1.00 51.06 164 GLN A CA 1
ATOM 1291 C C . GLN A 1 164 ? -10.667 26.416 -4.698 1.00 51.06 164 GLN A C 1
ATOM 1293 O O . GLN A 1 164 ? -11.416 27.377 -4.811 1.00 51.06 164 GLN A O 1
ATOM 1298 N N . ALA A 1 165 ? -10.992 25.228 -5.230 1.00 44.69 165 ALA A N 1
ATOM 1299 C CA . ALA A 1 165 ? -12.255 25.095 -5.983 1.00 44.69 165 ALA A CA 1
ATOM 1300 C C . ALA A 1 165 ? -13.027 23.773 -5.843 1.00 44.69 165 ALA A C 1
ATOM 1302 O O . ALA A 1 165 ? -14.250 23.804 -5.924 1.00 44.69 165 ALA A O 1
ATOM 1303 N N . LEU A 1 166 ? -12.371 22.618 -5.654 1.00 56.31 166 LEU A N 1
ATOM 1304 C CA . LEU A 1 166 ? -13.060 21.310 -5.716 1.00 56.31 166 LEU A CA 1
ATOM 1305 C C . LEU A 1 166 ? -12.652 20.297 -4.632 1.00 56.31 166 LEU A C 1
ATOM 1307 O O . LEU A 1 166 ? -13.165 19.180 -4.640 1.00 56.31 166 LEU A O 1
ATOM 1311 N N . GLY A 1 167 ? -11.741 20.653 -3.715 1.00 61.44 167 GLY A N 1
ATOM 1312 C CA . GLY A 1 167 ? -11.377 19.803 -2.572 1.00 61.44 167 GLY A CA 1
ATOM 1313 C C . GLY A 1 167 ? -10.847 18.417 -2.960 1.00 61.44 167 GLY A C 1
ATOM 1314 O O . GLY A 1 167 ? -11.159 17.432 -2.297 1.00 61.44 167 GLY A O 1
ATOM 1315 N N . ARG A 1 168 ? -10.119 18.300 -4.082 1.00 73.50 168 ARG A N 1
ATOM 1316 C CA . ARG A 1 168 ? -9.517 17.033 -4.525 1.00 73.50 168 ARG A CA 1
ATOM 1317 C C . ARG A 1 168 ? -8.074 17.213 -4.942 1.00 73.50 168 ARG A C 1
ATOM 1319 O O . ARG A 1 168 ? -7.753 18.089 -5.743 1.00 73.50 168 ARG A O 1
ATOM 1326 N N . TRP A 1 169 ? -7.222 16.349 -4.406 1.00 83.94 169 TRP A N 1
ATOM 1327 C CA . TRP A 1 169 ? -5.824 16.280 -4.791 1.00 83.94 169 TRP A CA 1
ATOM 1328 C C . TRP A 1 169 ? -5.713 15.745 -6.215 1.00 83.94 169 TRP A C 1
ATOM 1330 O O . TRP A 1 169 ? -6.334 14.733 -6.555 1.00 83.94 169 TRP A O 1
ATOM 1340 N N . ARG A 1 170 ? -4.919 16.433 -7.037 1.00 89.31 170 ARG A N 1
ATOM 1341 C CA . ARG A 1 170 ? -4.661 16.056 -8.426 1.00 89.31 170 ARG A CA 1
ATOM 1342 C C . ARG A 1 170 ? -3.192 16.222 -8.784 1.00 89.31 170 ARG A C 1
ATOM 1344 O O . ARG A 1 170 ? -2.512 17.077 -8.207 1.00 89.31 170 ARG A O 1
ATOM 1351 N N . PHE A 1 171 ? -2.751 15.469 -9.780 1.00 92.00 171 PHE A N 1
ATOM 1352 C CA . PHE A 1 171 ? -1.454 15.667 -10.409 1.00 92.00 171 PHE A CA 1
ATOM 1353 C C . PHE A 1 171 ? -1.554 15.623 -11.931 1.00 92.00 171 PHE A C 1
ATOM 1355 O O . PHE A 1 171 ? -2.374 14.888 -12.474 1.00 92.00 171 PHE A O 1
ATOM 1362 N N . ASP A 1 172 ? -0.685 16.369 -12.600 1.00 93.38 172 ASP A N 1
ATOM 1363 C CA . ASP A 1 172 ? -0.393 16.188 -14.020 1.00 93.38 172 ASP A CA 1
ATOM 1364 C C . ASP A 1 172 ? 0.788 15.220 -14.155 1.00 93.38 172 ASP A C 1
ATOM 1366 O O . ASP A 1 172 ? 1.694 15.239 -13.322 1.00 93.38 172 ASP A O 1
ATOM 1370 N N . ALA A 1 173 ? 0.796 14.363 -15.175 1.00 93.38 173 ALA A N 1
ATOM 1371 C CA . ALA A 1 173 ? 1.856 13.379 -15.382 1.00 93.38 173 ALA A CA 1
ATOM 1372 C C . ALA A 1 173 ? 2.528 13.562 -16.743 1.00 93.38 173 ALA A C 1
ATOM 1374 O O . ALA A 1 173 ? 1.856 13.811 -17.741 1.00 93.38 173 ALA A O 1
ATOM 1375 N N . VAL A 1 174 ? 3.846 13.385 -16.790 1.00 93.94 174 VAL A N 1
ATOM 1376 C CA . VAL A 1 174 ? 4.621 13.302 -18.034 1.00 93.94 174 VAL A CA 1
ATOM 1377 C C . VAL A 1 174 ? 5.521 12.071 -18.021 1.00 93.94 174 VAL A C 1
ATOM 1379 O O . VAL A 1 174 ? 5.971 11.644 -16.955 1.00 93.94 174 VAL A O 1
ATOM 1382 N N . ASP A 1 175 ? 5.779 11.490 -19.191 1.00 91.94 175 ASP A N 1
ATOM 1383 C CA . ASP A 1 175 ? 6.754 10.404 -19.345 1.00 91.94 175 ASP A CA 1
ATOM 1384 C C . ASP A 1 175 ? 8.208 10.923 -19.385 1.00 91.94 175 ASP A C 1
ATOM 1386 O O . ASP A 1 175 ? 8.474 12.125 -19.306 1.00 91.94 175 ASP A O 1
ATOM 1390 N N . ALA A 1 176 ? 9.174 10.009 -19.520 1.00 90.31 176 ALA A N 1
ATOM 1391 C CA . ALA A 1 176 ? 10.597 10.343 -19.595 1.00 90.31 176 ALA A CA 1
ATOM 1392 C C . ALA A 1 176 ? 10.979 11.210 -20.813 1.00 90.31 176 ALA A C 1
ATOM 1394 O O . ALA A 1 176 ? 12.019 11.868 -20.785 1.00 90.31 176 ALA A O 1
ATOM 1395 N N . ALA A 1 177 ? 10.163 11.218 -21.871 1.00 92.19 177 ALA A N 1
ATOM 1396 C CA . ALA A 1 177 ? 10.349 12.059 -23.051 1.00 92.19 177 ALA A CA 1
ATOM 1397 C C . ALA A 1 177 ? 9.657 13.431 -22.915 1.00 92.19 177 ALA A C 1
ATOM 1399 O O . ALA A 1 177 ? 9.789 14.275 -23.801 1.00 92.19 177 ALA A O 1
ATOM 1400 N N . GLY A 1 178 ? 8.953 13.673 -21.805 1.00 93.19 178 GLY A N 1
ATOM 1401 C CA . GLY A 1 178 ? 8.210 14.904 -21.552 1.00 93.19 178 GLY A CA 1
ATOM 1402 C C . GLY A 1 178 ? 6.837 14.943 -22.222 1.00 93.19 178 GLY A C 1
ATOM 1403 O O . GLY A 1 178 ? 6.221 16.009 -22.266 1.00 93.19 178 GLY A O 1
ATOM 1404 N N . ASN A 1 179 ? 6.337 13.816 -22.738 1.00 92.38 179 ASN A N 1
ATOM 1405 C CA . ASN A 1 179 ? 4.990 13.760 -23.295 1.00 92.38 179 ASN A CA 1
ATOM 1406 C C . ASN A 1 179 ? 3.970 13.814 -22.159 1.00 92.38 179 ASN A C 1
ATOM 1408 O O . ASN A 1 179 ? 4.076 13.068 -21.183 1.00 92.38 179 ASN A O 1
ATOM 1412 N N . ALA A 1 180 ? 2.963 14.674 -22.304 1.00 91.75 180 ALA A N 1
ATOM 1413 C CA . ALA A 1 180 ? 1.856 14.748 -21.363 1.00 91.75 180 ALA A CA 1
ATOM 1414 C C . ALA A 1 180 ? 1.035 13.452 -21.371 1.00 91.75 180 ALA A C 1
ATOM 1416 O O . ALA A 1 180 ? 0.649 12.943 -22.424 1.00 91.75 180 ALA A O 1
ATOM 1417 N N . LEU A 1 181 ? 0.752 12.948 -20.175 1.00 89.06 181 LEU A N 1
ATOM 1418 C CA . LEU A 1 181 ? -0.121 11.813 -19.909 1.00 89.06 181 LEU A CA 1
ATOM 1419 C C . LEU A 1 181 ? -1.423 12.308 -19.261 1.00 89.06 181 LEU A C 1
ATOM 1421 O O . LEU A 1 181 ? -1.599 13.497 -18.998 1.00 89.06 181 LEU A O 1
ATOM 1425 N N . SER A 1 182 ? -2.356 11.391 -19.005 1.00 86.19 182 SER A N 1
ATOM 1426 C CA . SER A 1 182 ? -3.591 11.711 -18.282 1.00 86.19 182 SER A CA 1
ATOM 1427 C C . SER A 1 182 ? -3.311 12.245 -16.874 1.00 86.19 182 SER A C 1
ATOM 1429 O O . SER A 1 182 ? -2.352 11.814 -16.227 1.00 86.19 182 SER A O 1
ATOM 1431 N N . ASP A 1 183 ? -4.181 13.134 -16.385 1.00 87.94 183 ASP A N 1
ATOM 1432 C CA . ASP A 1 183 ? -4.139 13.600 -15.001 1.00 87.94 183 ASP A CA 1
ATOM 1433 C C . ASP A 1 183 ? -4.501 12.475 -14.025 1.00 87.94 183 ASP A C 1
ATOM 1435 O O . ASP A 1 183 ? -5.224 11.525 -14.351 1.00 87.94 183 ASP A O 1
ATOM 1439 N N . GLY A 1 184 ? -3.966 12.587 -12.815 1.00 88.69 184 GLY A N 1
ATOM 1440 C CA . GLY A 1 184 ? -4.259 11.702 -11.706 1.00 88.69 184 GLY A CA 1
ATOM 1441 C C . GLY A 1 184 ? -5.111 12.371 -10.638 1.00 88.69 184 GLY A C 1
ATOM 1442 O O . GLY A 1 184 ? -4.958 13.565 -10.370 1.00 88.69 184 GLY A O 1
ATOM 1443 N N . ARG A 1 185 ? -6.006 11.610 -10.001 1.00 89.88 185 ARG A N 1
ATOM 1444 C CA . ARG A 1 185 ? -6.909 12.108 -8.950 1.00 89.88 185 ARG A CA 1
ATOM 1445 C C . ARG A 1 185 ? -7.012 11.124 -7.801 1.00 89.88 185 ARG A C 1
ATOM 1447 O O . ARG A 1 185 ? -7.157 9.928 -8.032 1.00 89.88 185 ARG A O 1
ATOM 1454 N N . LEU A 1 186 ? -6.987 11.637 -6.574 1.00 87.75 186 LEU A N 1
ATOM 1455 C CA . LEU A 1 186 ? -7.254 10.822 -5.393 1.00 87.75 186 LEU A CA 1
ATOM 1456 C C . LEU A 1 186 ? -8.760 10.557 -5.288 1.00 87.75 186 LEU A C 1
ATOM 1458 O O . LEU A 1 186 ? -9.553 11.502 -5.222 1.00 87.75 186 LEU A O 1
ATOM 1462 N N . ASP A 1 187 ? -9.145 9.283 -5.276 1.00 82.94 187 ASP A N 1
ATOM 1463 C CA . ASP A 1 187 ? -10.555 8.881 -5.218 1.00 82.94 187 ASP A CA 1
ATOM 1464 C C . ASP A 1 187 ? -11.193 9.149 -3.860 1.00 82.94 187 ASP A C 1
ATOM 1466 O O . ASP A 1 187 ? -12.370 9.510 -3.782 1.00 82.94 187 ASP A O 1
ATOM 1470 N N . ASP A 1 188 ? -10.413 8.986 -2.795 1.00 78.31 188 ASP A N 1
ATOM 1471 C CA . ASP A 1 188 ? -10.887 9.123 -1.430 1.00 78.31 188 ASP A CA 1
ATOM 1472 C C . ASP A 1 188 ? -10.454 10.451 -0.807 1.00 78.31 188 ASP A C 1
ATOM 1474 O O . ASP A 1 188 ? -9.289 10.682 -0.476 1.00 78.31 188 ASP A O 1
ATOM 1478 N N . VAL A 1 189 ? -11.436 11.323 -0.590 1.00 70.00 189 VAL A N 1
ATOM 1479 C CA . VAL A 1 189 ? -11.235 12.605 0.089 1.00 70.00 189 VAL A CA 1
ATOM 1480 C C . VAL A 1 189 ? -10.808 12.437 1.552 1.00 70.00 189 VAL A C 1
ATOM 1482 O O . VAL A 1 189 ? -10.123 13.312 2.076 1.00 70.00 189 VAL A O 1
ATOM 1485 N N . GLY A 1 190 ? -11.131 11.310 2.200 1.00 69.25 190 GLY A N 1
ATOM 1486 C CA . GLY A 1 190 ? -10.748 11.028 3.587 1.00 69.25 190 GLY A CA 1
ATOM 1487 C C . GLY A 1 190 ? -9.234 10.931 3.798 1.00 69.25 190 GLY A C 1
ATOM 1488 O O . GLY A 1 190 ? -8.740 11.180 4.893 1.00 69.25 190 GLY A O 1
ATOM 1489 N N . GLN A 1 191 ? -8.478 10.657 2.733 1.00 72.44 191 GLN A N 1
ATOM 1490 C CA . GLN A 1 191 ? -7.016 10.563 2.763 1.00 72.44 191 GLN A CA 1
ATOM 1491 C C . GLN A 1 191 ? -6.291 11.890 2.513 1.00 72.44 191 GLN A C 1
ATOM 1493 O O . GLN A 1 191 ? -5.056 11.936 2.553 1.00 72.44 191 GLN A O 1
ATOM 1498 N N . GLN A 1 192 ? -7.039 12.969 2.266 1.00 66.00 192 GLN A N 1
ATOM 1499 C CA . GLN A 1 192 ? -6.488 14.310 2.049 1.00 66.00 192 GLN A CA 1
ATOM 1500 C C . GLN A 1 192 ? -6.032 14.988 3.339 1.00 66.00 192 GLN A C 1
ATOM 1502 O O . GLN A 1 192 ? -5.269 15.954 3.294 1.00 66.00 192 GLN A O 1
ATOM 1507 N N . VAL A 1 193 ? -6.503 14.500 4.484 1.00 62.31 193 VAL A N 1
ATOM 1508 C CA . VAL A 1 193 ? -6.070 14.980 5.791 1.00 62.31 193 VAL A CA 1
ATOM 1509 C C . VAL A 1 193 ? -4.806 14.213 6.187 1.00 62.31 193 VAL A C 1
ATOM 1511 O O . VAL A 1 193 ? -4.716 13.002 6.004 1.00 62.31 193 VAL A O 1
ATOM 1514 N N . VAL A 1 194 ? -3.822 14.910 6.767 1.00 58.59 194 VAL A N 1
ATOM 1515 C CA . VAL A 1 194 ? -2.585 14.306 7.320 1.00 58.59 194 VAL A CA 1
ATOM 1516 C C . VAL A 1 194 ? -2.884 13.363 8.498 1.00 58.59 194 VAL A C 1
ATOM 1518 O O . VAL A 1 194 ? -2.004 12.650 8.975 1.00 58.59 194 VAL A O 1
ATOM 1521 N N . GLN A 1 195 ? -4.129 13.337 8.978 1.00 59.81 195 GLN A N 1
ATOM 1522 C CA . GLN A 1 195 ? -4.548 12.460 10.057 1.00 59.81 195 GLN A CA 1
ATOM 1523 C C . GLN A 1 195 ? -4.331 10.987 9.669 1.00 59.81 195 GLN A C 1
ATOM 1525 O O . GLN A 1 195 ? -4.857 10.476 8.679 1.00 59.81 195 GLN A O 1
ATOM 1530 N N . LEU A 1 196 ? -3.513 10.303 10.474 1.00 57.31 196 LEU A N 1
ATOM 1531 C CA . LEU A 1 196 ? -3.155 8.895 10.279 1.00 57.31 196 LEU A CA 1
ATOM 1532 C C . LEU A 1 196 ? -4.377 7.972 10.414 1.00 57.31 196 LEU A C 1
ATOM 1534 O O . LEU A 1 196 ? -4.448 6.938 9.753 1.00 57.31 196 LEU A O 1
ATOM 1538 N N . LEU A 1 197 ? -5.351 8.381 11.227 1.00 57.44 197 LEU A N 1
ATOM 1539 C CA . LEU A 1 197 ? -6.619 7.706 11.483 1.00 57.44 197 LEU A CA 1
ATOM 1540 C C . LEU A 1 197 ? -7.771 8.694 11.250 1.00 57.44 197 LEU A C 1
ATOM 1542 O O . LEU A 1 197 ? -7.556 9.892 11.433 1.00 57.44 197 LEU A O 1
ATOM 1546 N N . PRO A 1 198 ? -8.971 8.229 10.857 1.00 53.06 198 PRO A N 1
ATOM 1547 C CA . PRO A 1 198 ? -10.136 9.102 10.800 1.00 53.06 198 PRO A CA 1
ATOM 1548 C C . PRO A 1 198 ? -10.376 9.639 12.212 1.00 53.06 198 PRO A C 1
ATOM 1550 O O . PRO A 1 198 ? -10.234 8.869 13.160 1.00 53.06 198 PRO A O 1
ATOM 1553 N N . GLU A 1 199 ? -10.636 10.946 12.315 1.00 50.31 199 GLU A N 1
ATOM 1554 C CA . GLU A 1 199 ? -10.794 11.743 13.539 1.00 50.31 199 GLU A CA 1
ATOM 1555 C C . GLU A 1 199 ? -11.120 10.879 14.763 1.00 50.31 199 GLU A C 1
ATOM 1557 O O . GLU A 1 199 ? -12.253 10.465 15.003 1.00 50.31 199 GLU A O 1
ATOM 1562 N N . LEU A 1 200 ? -10.064 10.502 15.484 1.00 49.03 200 LEU A N 1
ATOM 1563 C CA . LEU A 1 200 ? -10.189 9.721 16.696 1.00 49.03 200 LEU A CA 1
ATOM 1564 C C . LEU A 1 200 ? -10.867 10.631 17.717 1.00 49.03 200 LEU A C 1
ATOM 1566 O O . LEU A 1 200 ? -10.200 11.469 18.320 1.00 49.03 200 LEU A O 1
ATOM 1570 N N . GLU A 1 201 ? -12.160 10.434 17.971 1.00 50.94 201 GLU A N 1
ATOM 1571 C CA . GLU A 1 201 ? -12.842 10.955 19.167 1.00 50.94 201 GLU A CA 1
ATOM 1572 C C . GLU A 1 201 ? -12.352 10.220 20.4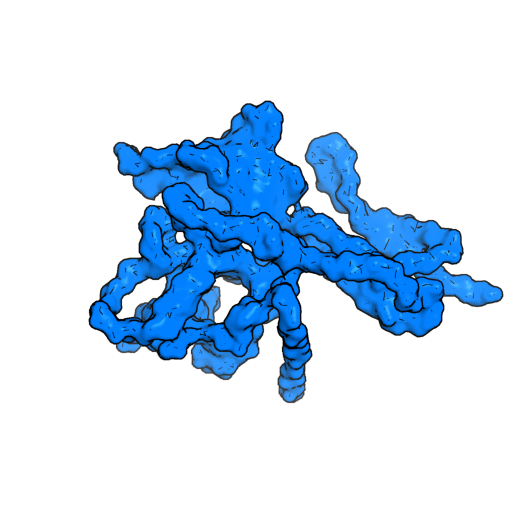27 1.00 50.94 201 GLU A C 1
ATOM 1574 O O . GLU A 1 201 ? -13.116 9.820 21.304 1.00 50.94 201 GLU A O 1
ATOM 1579 N N . VAL A 1 202 ? -11.050 9.962 20.508 1.00 54.19 202 VAL A N 1
ATOM 1580 C CA . VAL A 1 202 ? -10.452 9.251 21.620 1.00 54.19 202 VAL A CA 1
ATOM 1581 C C . VAL A 1 202 ? -9.940 10.299 22.586 1.00 54.19 202 VAL A C 1
ATOM 1583 O O . VAL A 1 202 ? -9.061 11.082 22.214 1.00 54.19 202 VAL A O 1
ATOM 1586 N N . PRO A 1 203 ? -10.476 10.344 23.820 1.00 55.78 203 PRO A N 1
ATOM 1587 C CA . PRO A 1 203 ? -9.983 11.254 24.833 1.00 55.78 203 PRO A CA 1
ATOM 1588 C C . PRO A 1 203 ? -8.459 11.128 24.952 1.00 55.78 203 PRO A C 1
ATOM 1590 O O . PRO A 1 203 ? -7.940 10.002 24.919 1.00 55.78 203 PRO A O 1
ATOM 1593 N N . PRO A 1 204 ? -7.726 12.244 25.103 1.00 55.12 204 PRO A N 1
ATOM 1594 C CA . PRO A 1 204 ? -6.293 12.205 25.356 1.00 55.12 204 PRO A CA 1
ATOM 1595 C C . PRO A 1 204 ? -5.980 11.222 26.496 1.00 55.12 204 PRO A C 1
ATOM 1597 O O . PRO A 1 204 ? -6.465 11.390 27.611 1.00 55.12 204 PRO A O 1
ATOM 1600 N N . GLY A 1 205 ? -5.204 10.173 26.203 1.00 61.62 205 GLY A N 1
ATOM 1601 C CA . GLY A 1 205 ? -4.813 9.139 27.172 1.00 61.62 205 GLY A CA 1
ATOM 1602 C C . GLY A 1 205 ? -5.581 7.812 27.112 1.00 61.62 205 GLY A C 1
ATOM 1603 O O . GLY A 1 205 ? -5.176 6.875 27.791 1.00 61.62 205 GLY A O 1
ATOM 1604 N N . ALA A 1 206 ? -6.633 7.683 26.294 1.00 61.88 206 ALA A N 1
ATOM 1605 C CA . ALA A 1 206 ? -7.340 6.404 26.135 1.00 61.88 206 ALA A CA 1
ATOM 1606 C C . ALA A 1 206 ? -6.641 5.421 25.171 1.00 61.88 206 ALA A C 1
ATOM 1608 O O . ALA A 1 206 ? -6.918 4.226 25.217 1.00 61.88 206 ALA A O 1
ATOM 1609 N N . LEU A 1 207 ? -5.696 5.888 24.346 1.00 66.88 207 LEU A N 1
ATOM 1610 C CA . LEU A 1 207 ? -4.801 5.002 23.595 1.00 66.88 207 LEU A CA 1
ATOM 1611 C C . LEU A 1 207 ? -3.533 4.733 24.396 1.00 66.88 207 LEU A C 1
ATOM 1613 O O . LEU A 1 207 ? -2.816 5.665 24.769 1.00 66.88 207 LEU A O 1
ATOM 1617 N N . GLY A 1 208 ? -3.233 3.453 24.609 1.00 71.62 208 GLY A N 1
ATOM 1618 C CA . GLY A 1 208 ? -1.937 3.038 25.125 1.00 71.62 208 GLY A CA 1
ATOM 1619 C C . GLY A 1 208 ? -0.804 3.465 24.186 1.00 71.62 208 GLY A C 1
ATOM 1620 O O . GLY A 1 208 ? -0.970 3.552 22.964 1.00 71.62 208 GLY A O 1
ATOM 1621 N N . GLN A 1 209 ? 0.374 3.753 24.749 1.00 73.50 209 GLN A N 1
ATOM 1622 C CA . GLN A 1 209 ? 1.543 4.199 23.975 1.00 73.50 209 GLN A CA 1
ATOM 1623 C C . GLN A 1 209 ? 1.951 3.188 22.890 1.00 73.50 209 GLN A C 1
ATOM 1625 O O . GLN A 1 209 ? 2.474 3.578 21.843 1.00 73.50 209 GLN A O 1
ATOM 1630 N N . THR A 1 210 ? 1.701 1.894 23.108 1.00 71.31 210 THR A N 1
ATOM 1631 C CA . THR A 1 210 ? 2.066 0.851 22.146 1.00 71.31 210 THR A CA 1
ATOM 1632 C C . THR A 1 210 ? 1.155 0.870 20.914 1.00 71.31 210 THR A C 1
ATOM 1634 O O . THR A 1 210 ? 1.663 0.694 19.806 1.00 71.31 210 THR A O 1
ATOM 1637 N N . ASN A 1 211 ? -0.144 1.185 21.051 1.00 78.00 211 ASN A N 1
ATOM 1638 C CA . ASN A 1 211 ? -1.030 1.405 19.900 1.00 78.00 211 ASN A CA 1
ATOM 1639 C C . ASN A 1 211 ? -0.568 2.601 19.080 1.00 78.00 211 ASN A C 1
ATOM 1641 O O . ASN A 1 211 ? -0.560 2.520 17.857 1.00 78.00 211 ASN A O 1
ATOM 1645 N N . VAL A 1 212 ? -0.155 3.693 19.733 1.00 76.31 212 VAL A N 1
ATOM 1646 C CA . VAL A 1 212 ? 0.345 4.881 19.026 1.00 76.31 212 VAL A CA 1
ATOM 1647 C C . VAL A 1 212 ? 1.579 4.531 18.192 1.00 76.31 212 VAL A C 1
ATOM 1649 O O . VAL A 1 212 ? 1.614 4.867 17.007 1.00 76.31 212 VAL A O 1
ATOM 1652 N N . SER A 1 213 ? 2.550 3.803 18.761 1.00 77.31 213 SER A N 1
ATOM 1653 C CA . SER A 1 213 ? 3.716 3.309 18.006 1.00 77.31 213 SER A CA 1
ATOM 1654 C C . SER A 1 213 ? 3.273 2.437 16.833 1.00 77.31 213 SER A C 1
ATOM 1656 O O . SER A 1 213 ? 3.663 2.690 15.696 1.00 77.31 213 SER A O 1
ATOM 1658 N N . PHE A 1 214 ? 2.406 1.453 17.089 1.00 84.75 214 PHE A N 1
ATOM 1659 C CA . PHE A 1 214 ? 1.994 0.497 16.070 1.00 84.75 214 PHE A CA 1
ATOM 1660 C C . PHE A 1 2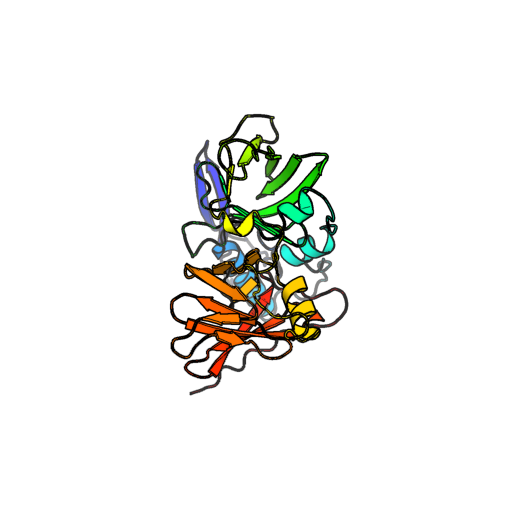14 ? 1.261 1.164 14.902 1.00 84.75 214 PHE A C 1
ATOM 1662 O O . PHE A 1 214 ? 1.661 0.983 13.754 1.00 84.75 214 PHE A O 1
ATOM 1669 N N . VAL A 1 215 ? 0.251 1.988 15.190 1.00 85.81 215 VAL A N 1
ATOM 1670 C CA . VAL A 1 215 ? -0.493 2.762 14.187 1.00 85.81 215 VAL A CA 1
ATOM 1671 C C . VAL A 1 215 ? 0.451 3.626 13.369 1.00 85.81 215 VAL A C 1
ATOM 1673 O O . VAL A 1 215 ? 0.369 3.616 12.147 1.00 85.81 215 VAL A O 1
ATOM 1676 N N . THR A 1 216 ? 1.360 4.352 14.022 1.00 80.50 216 THR A N 1
ATOM 1677 C CA . THR A 1 216 ? 2.300 5.248 13.333 1.00 80.50 216 THR A CA 1
ATOM 1678 C C . THR A 1 216 ? 3.196 4.486 12.357 1.00 80.50 216 THR A C 1
ATOM 1680 O O . THR A 1 216 ? 3.544 5.006 11.301 1.00 80.50 216 THR A O 1
ATOM 1683 N N . GLU A 1 217 ? 3.557 3.247 12.685 1.00 82.38 217 GLU A N 1
ATOM 1684 C CA . GLU A 1 217 ? 4.425 2.418 11.849 1.00 82.38 217 GLU A CA 1
ATOM 1685 C C . GLU A 1 217 ? 3.712 1.783 10.662 1.00 82.38 217 GLU A C 1
ATOM 1687 O O . GLU A 1 217 ? 4.302 1.685 9.583 1.00 82.38 217 GLU A O 1
ATOM 1692 N N . ILE A 1 218 ? 2.470 1.331 10.849 1.00 87.50 218 ILE A N 1
ATOM 1693 C CA . ILE A 1 218 ? 1.723 0.680 9.771 1.00 87.50 218 ILE A CA 1
ATOM 1694 C C . ILE A 1 218 ? 0.927 1.667 8.926 1.00 87.50 218 ILE A C 1
ATOM 1696 O O . ILE A 1 218 ? 0.620 1.347 7.781 1.00 87.50 218 ILE A O 1
ATOM 1700 N N . ALA A 1 219 ? 0.613 2.862 9.425 1.00 85.94 219 ALA A N 1
ATOM 1701 C CA . ALA A 1 219 ? -0.101 3.872 8.658 1.00 85.94 219 ALA A CA 1
ATOM 1702 C C . ALA A 1 219 ? 0.665 4.234 7.379 1.00 85.94 219 ALA A C 1
ATOM 1704 O O . ALA A 1 219 ? 1.810 4.686 7.394 1.00 85.94 219 ALA A O 1
ATOM 1705 N N . GLY A 1 220 ? 0.011 4.037 6.244 1.00 85.00 220 GLY A N 1
ATOM 1706 C CA . GLY A 1 220 ? 0.595 4.220 4.926 1.00 85.00 220 GLY A CA 1
ATOM 1707 C C . GLY A 1 220 ? 1.618 3.171 4.508 1.00 85.00 220 GLY A C 1
ATOM 1708 O O . GLY A 1 220 ? 2.298 3.358 3.497 1.00 85.00 220 GLY A O 1
ATOM 1709 N N . SER A 1 221 ? 1.754 2.086 5.265 1.00 85.94 221 SER A N 1
ATOM 1710 C CA . SER A 1 221 ? 2.660 0.989 4.948 1.00 85.94 221 SER A CA 1
ATOM 1711 C C . SER A 1 221 ? 2.022 -0.013 3.987 1.00 85.94 221 SER A C 1
ATOM 1713 O O . SER A 1 221 ? 0.809 -0.232 3.959 1.00 85.94 221 SER A O 1
ATOM 1715 N N . GLY A 1 222 ? 2.881 -0.651 3.207 1.00 86.19 222 GLY A N 1
ATOM 1716 C CA . GLY A 1 222 ? 2.531 -1.649 2.213 1.00 86.19 222 GLY A CA 1
ATOM 1717 C C . GLY A 1 222 ? 3.591 -1.679 1.112 1.00 86.19 222 GLY A C 1
ATOM 1718 O O . GLY A 1 222 ? 4.519 -0.862 1.135 1.00 86.19 222 GLY A O 1
ATOM 1719 N N . PRO A 1 223 ? 3.466 -2.602 0.155 1.00 86.56 223 PRO A N 1
ATOM 1720 C CA . PRO A 1 223 ? 2.484 -3.686 0.126 1.00 86.56 223 PRO A CA 1
ATOM 1721 C C . PRO A 1 223 ? 2.799 -4.797 1.147 1.00 86.56 223 PRO A C 1
ATOM 1723 O O . PRO A 1 223 ? 3.958 -5.087 1.431 1.00 86.56 223 PRO A O 1
ATOM 1726 N N . TRP A 1 224 ? 1.764 -5.436 1.683 1.00 88.44 224 TRP A N 1
ATOM 1727 C CA . TRP A 1 224 ? 1.844 -6.667 2.472 1.00 88.44 224 TRP A CA 1
ATOM 1728 C C . TRP A 1 224 ? 1.136 -7.819 1.752 1.00 88.44 224 TRP A C 1
ATOM 1730 O O . TRP A 1 224 ? 0.366 -7.609 0.814 1.00 88.44 224 TRP A O 1
ATOM 1740 N N . GLU A 1 225 ? 1.393 -9.033 2.214 1.00 87.44 225 GLU A N 1
ATOM 1741 C CA . GLU A 1 225 ? 0.722 -10.267 1.837 1.00 87.44 225 GLU A CA 1
ATOM 1742 C C . GLU A 1 225 ? -0.021 -10.805 3.055 1.00 87.44 225 GLU A C 1
ATOM 1744 O O . GLU A 1 225 ? 0.578 -11.096 4.086 1.00 87.44 225 GLU A O 1
ATOM 1749 N N . TRP A 1 226 ? -1.332 -10.958 2.938 1.00 90.19 226 TRP A N 1
ATOM 1750 C CA . TRP A 1 226 ? -2.195 -11.533 3.954 1.00 90.19 226 TRP A CA 1
ATOM 1751 C C . TRP A 1 226 ? -2.451 -12.999 3.619 1.00 90.19 226 TRP A C 1
ATOM 1753 O O . TRP A 1 226 ? -3.058 -13.311 2.595 1.00 90.19 226 TRP A O 1
ATOM 1763 N N . ALA A 1 227 ? -1.964 -13.914 4.459 1.00 85.38 227 ALA A N 1
ATOM 1764 C CA . ALA A 1 227 ? -1.956 -15.350 4.166 1.00 85.38 227 ALA A CA 1
ATOM 1765 C C . ALA A 1 227 ? -1.314 -15.682 2.795 1.00 85.38 227 ALA A C 1
ATOM 1767 O O . ALA A 1 227 ? -1.798 -16.549 2.066 1.00 85.38 227 ALA A O 1
ATOM 1768 N N . GLY A 1 228 ? -0.247 -14.961 2.427 1.00 80.62 228 GLY A N 1
ATOM 1769 C CA . GLY A 1 228 ? 0.440 -15.103 1.136 1.00 80.62 228 GLY A CA 1
ATOM 1770 C C . GLY A 1 228 ? -0.294 -14.480 -0.060 1.00 80.62 228 GLY A C 1
ATOM 1771 O O . GLY A 1 228 ? 0.107 -14.694 -1.203 1.00 80.62 228 GLY A O 1
ATOM 1772 N N . GLN A 1 229 ? -1.381 -13.733 0.168 1.00 80.94 229 GLN A N 1
ATOM 1773 C CA . GLN A 1 229 ? -2.125 -13.028 -0.879 1.00 80.94 229 GLN A CA 1
ATOM 1774 C C . GLN A 1 229 ? -1.947 -11.514 -0.736 1.00 80.94 229 GLN A C 1
ATOM 1776 O O . GLN A 1 229 ? -2.187 -10.950 0.327 1.00 80.94 229 GLN A O 1
ATOM 1781 N N . GLY A 1 230 ? -1.545 -10.841 -1.809 1.00 83.19 230 GLY A N 1
ATOM 1782 C CA . GLY A 1 230 ? -1.334 -9.394 -1.860 1.00 83.19 230 GLY A CA 1
ATOM 1783 C C . GLY A 1 230 ? -1.688 -8.823 -3.242 1.00 83.19 230 GLY A C 1
ATOM 1784 O O . GLY A 1 230 ? -2.117 -9.590 -4.105 1.00 83.19 230 GLY A O 1
ATOM 1785 N N . PRO A 1 231 ? -1.535 -7.501 -3.450 1.00 81.50 231 PRO A N 1
ATOM 1786 C CA . PRO A 1 231 ? -1.057 -6.529 -2.468 1.00 81.50 231 PRO A CA 1
ATOM 1787 C C . PRO A 1 231 ? -2.136 -6.136 -1.445 1.00 81.50 231 PRO A C 1
ATOM 1789 O O . PRO A 1 231 ? -3.315 -5.998 -1.756 1.00 81.50 231 PRO A O 1
ATOM 1792 N N . PHE A 1 232 ? -1.705 -5.928 -0.205 1.00 87.62 232 PHE A N 1
ATOM 1793 C CA . PHE A 1 232 ? -2.498 -5.382 0.895 1.00 87.62 232 PHE A CA 1
ATOM 1794 C C . PHE A 1 232 ? -1.818 -4.117 1.440 1.00 87.62 232 PHE A C 1
ATOM 1796 O O . PHE A 1 232 ? -0.590 -4.048 1.483 1.00 87.62 232 PHE A O 1
ATOM 1803 N N . ALA A 1 233 ? -2.571 -3.113 1.885 1.00 91.94 233 ALA A N 1
ATOM 1804 C CA . ALA A 1 233 ? -1.989 -1.904 2.467 1.00 91.94 233 ALA A CA 1
ATOM 1805 C C . ALA A 1 233 ? -2.878 -1.264 3.536 1.00 91.94 233 ALA A C 1
ATOM 1807 O O . ALA A 1 233 ? -4.093 -1.143 3.372 1.00 91.94 233 ALA A O 1
ATOM 1808 N N . PHE A 1 234 ? -2.232 -0.779 4.595 1.00 92.38 234 PHE A N 1
ATOM 1809 C CA . PHE A 1 234 ? -2.835 0.097 5.593 1.00 92.38 234 PHE A CA 1
ATOM 1810 C C . PHE A 1 234 ? -2.687 1.534 5.098 1.00 92.38 234 PHE A C 1
ATOM 1812 O O . PHE A 1 234 ? -1.624 2.132 5.232 1.00 92.38 234 PHE A O 1
ATOM 1819 N N . LEU A 1 235 ? -3.716 2.088 4.470 1.00 91.56 235 LEU A N 1
ATOM 1820 C CA . LEU A 1 235 ? -3.705 3.458 3.956 1.00 91.56 235 LEU A CA 1
ATOM 1821 C C . LEU A 1 235 ? -4.121 4.443 5.051 1.00 91.56 235 LEU A C 1
ATOM 1823 O O . LEU A 1 235 ? -4.700 4.065 6.069 1.00 91.56 235 LEU A O 1
ATOM 1827 N N . ARG A 1 236 ? -3.812 5.726 4.876 1.00 85.38 236 ARG A N 1
ATOM 1828 C CA . ARG A 1 236 ? -4.213 6.755 5.846 1.00 85.38 236 ARG A CA 1
ATOM 1829 C C . ARG A 1 236 ? -5.731 6.912 5.916 1.00 85.38 236 ARG A C 1
ATOM 1831 O O . ARG A 1 236 ? -6.469 6.373 5.095 1.00 85.38 236 ARG A O 1
ATOM 1838 N N . GLY A 1 237 ? -6.199 7.641 6.928 1.00 84.06 237 GLY A N 1
ATOM 1839 C CA . GLY A 1 237 ? -7.632 7.814 7.164 1.00 84.06 237 GLY A CA 1
ATOM 1840 C C . GLY A 1 237 ? -8.338 6.505 7.533 1.00 84.06 237 GLY A C 1
ATOM 1841 O O . GLY A 1 237 ? -9.556 6.411 7.411 1.00 84.06 237 GLY A O 1
ATOM 1842 N N . GLY A 1 238 ? -7.588 5.487 7.981 1.00 88.44 238 GLY A N 1
ATOM 1843 C CA . GLY A 1 238 ? -8.140 4.185 8.364 1.00 88.44 238 GLY A CA 1
ATOM 1844 C C . GLY A 1 238 ? -8.661 3.364 7.185 1.00 88.44 238 GLY A C 1
ATOM 1845 O O . GLY A 1 238 ? -9.500 2.488 7.376 1.00 88.44 238 GLY A O 1
ATOM 1846 N N . GLN A 1 239 ? -8.205 3.646 5.962 1.00 90.88 239 GLN A N 1
ATOM 1847 C CA . GLN A 1 239 ? -8.564 2.888 4.764 1.00 90.88 239 GLN A CA 1
ATOM 1848 C C . GLN A 1 239 ? -7.697 1.639 4.628 1.00 90.88 239 GLN A C 1
ATOM 1850 O O . GLN A 1 239 ? -6.474 1.700 4.733 1.00 90.88 239 GLN A O 1
ATOM 1855 N N . LEU A 1 240 ? -8.323 0.494 4.380 1.00 92.25 240 LEU A N 1
ATOM 1856 C CA . LEU A 1 240 ? -7.626 -0.763 4.141 1.00 92.25 240 LEU A CA 1
ATOM 1857 C C . LEU A 1 240 ? -7.796 -1.156 2.675 1.00 92.25 240 LEU A C 1
ATOM 1859 O O . LEU A 1 240 ? -8.925 -1.263 2.197 1.00 92.25 240 LEU A O 1
ATOM 1863 N N . HIS A 1 241 ? -6.694 -1.400 1.975 1.00 90.62 241 HIS A N 1
ATOM 1864 C CA . HIS A 1 241 ? -6.727 -1.996 0.644 1.00 90.62 241 HIS A CA 1
ATOM 1865 C C . HIS A 1 241 ? -6.340 -3.469 0.739 1.00 90.62 241 HIS A C 1
ATOM 1867 O O . HIS A 1 241 ? -5.320 -3.798 1.348 1.00 90.62 241 HIS A O 1
ATOM 1873 N N . THR A 1 242 ? -7.148 -4.353 0.156 1.00 90.12 242 THR A N 1
ATOM 1874 C CA . THR A 1 242 ? -6.894 -5.797 0.140 1.00 90.12 242 THR A CA 1
ATOM 1875 C C . THR A 1 242 ? -7.169 -6.378 -1.252 1.00 90.12 242 THR A C 1
ATOM 1877 O O . THR A 1 242 ? -7.970 -5.802 -1.997 1.00 90.12 242 THR A O 1
ATOM 1880 N N . PRO A 1 243 ? -6.615 -7.560 -1.584 1.00 81.69 243 PRO A N 1
ATOM 1881 C CA . PRO A 1 243 ? -6.911 -8.250 -2.845 1.00 81.69 243 PRO A CA 1
ATOM 1882 C C . PRO A 1 243 ? -8.389 -8.625 -3.016 1.00 81.69 243 PRO A C 1
ATOM 1884 O O . PRO A 1 243 ? -8.849 -8.876 -4.127 1.00 81.69 243 PRO A O 1
ATOM 1887 N N . TRP A 1 244 ? -9.138 -8.683 -1.913 1.00 86.69 244 TRP A N 1
ATOM 1888 C CA . TRP A 1 244 ? -10.540 -9.100 -1.890 1.00 86.69 244 TRP A CA 1
ATOM 1889 C C . TRP A 1 244 ? -11.514 -7.918 -1.826 1.00 86.69 244 TRP A C 1
ATOM 1891 O O . TRP A 1 244 ? -12.726 -8.119 -1.786 1.00 86.69 244 TRP A O 1
ATOM 1901 N N . GLY A 1 245 ? -10.997 -6.689 -1.804 1.00 86.00 245 GLY A N 1
ATOM 1902 C CA . GLY A 1 245 ? -11.784 -5.467 -1.716 1.00 86.00 245 GLY A CA 1
ATOM 1903 C C . GLY A 1 245 ? -11.229 -4.472 -0.704 1.00 86.00 245 GLY A C 1
ATOM 1904 O O . GLY A 1 245 ? -10.189 -4.678 -0.078 1.00 86.00 245 GLY A O 1
ATOM 1905 N N . ASN A 1 246 ? -11.947 -3.369 -0.540 1.00 90.00 246 ASN A N 1
ATOM 1906 C CA . ASN A 1 246 ? -11.577 -2.330 0.412 1.00 90.00 246 ASN A CA 1
ATOM 1907 C C . ASN A 1 246 ? -12.193 -2.608 1.789 1.00 90.00 246 ASN A C 1
ATOM 1909 O O . ASN A 1 246 ? -13.234 -3.258 1.912 1.00 90.00 246 ASN A O 1
ATOM 1913 N N . GLY A 1 247 ? -11.549 -2.084 2.822 1.00 92.88 247 GLY A N 1
ATOM 1914 C CA . GLY A 1 247 ? -11.965 -2.225 4.207 1.00 92.88 247 GLY A CA 1
ATOM 1915 C C . GLY A 1 247 ? -11.599 -1.011 5.047 1.00 92.88 247 GLY A C 1
ATOM 1916 O O . GLY A 1 247 ? -11.216 0.042 4.530 1.00 92.88 247 GLY A O 1
ATOM 1917 N N . ARG A 1 248 ? -11.703 -1.174 6.362 1.00 93.62 248 ARG A N 1
ATOM 1918 C CA . ARG A 1 248 ? -11.276 -0.177 7.339 1.00 93.62 248 ARG A CA 1
ATOM 1919 C C . ARG A 1 248 ? -10.306 -0.777 8.335 1.00 93.62 248 ARG A C 1
ATOM 1921 O O . ARG A 1 248 ? -10.380 -1.959 8.650 1.00 93.62 248 ARG A O 1
ATOM 1928 N N . TRP A 1 249 ? -9.416 0.050 8.851 1.00 94.94 249 TRP A N 1
ATOM 1929 C CA . TRP A 1 249 ? -8.548 -0.310 9.956 1.00 94.94 249 TRP A CA 1
ATOM 1930 C C . TRP A 1 249 ? -8.430 0.848 10.937 1.00 94.94 249 TRP A C 1
ATOM 1932 O O . TRP A 1 249 ? -8.694 2.005 10.606 1.00 94.94 249 TRP A O 1
ATOM 1942 N N . GLY A 1 250 ? -8.030 0.531 12.159 1.00 93.19 250 GLY A N 1
ATOM 1943 C CA . GLY A 1 250 ? -7.819 1.536 13.186 1.00 93.19 250 GLY A CA 1
ATOM 1944 C C . GLY A 1 250 ? -7.802 0.940 14.579 1.00 93.19 250 GLY A C 1
ATOM 1945 O O . GLY A 1 250 ? -7.803 -0.269 14.764 1.00 93.19 250 GLY A O 1
ATOM 1946 N N . VAL A 1 251 ? -7.786 1.804 15.581 1.00 92.56 251 VAL A N 1
ATOM 1947 C CA . VAL A 1 251 ? -7.785 1.413 17.002 1.00 92.56 251 VAL A CA 1
ATOM 1948 C C . VAL A 1 251 ? -9.188 1.347 17.597 1.00 92.56 251 VAL A C 1
ATOM 1950 O O . VAL A 1 251 ? -9.354 0.962 18.749 1.00 92.56 251 VAL A O 1
ATOM 1953 N N . GLN A 1 252 ? -10.196 1.730 16.819 1.00 90.19 252 GLN A N 1
ATOM 1954 C CA . GLN A 1 252 ? -11.598 1.675 17.192 1.00 90.19 252 GLN A CA 1
ATOM 1955 C C . GLN A 1 252 ? -12.438 1.239 16.004 1.00 90.19 252 GLN A C 1
ATOM 1957 O O . GLN A 1 252 ? -12.076 1.490 14.852 1.00 90.19 252 GLN A O 1
ATOM 1962 N N . ARG A 1 253 ? -13.576 0.619 16.296 1.00 90.94 253 ARG A N 1
ATOM 1963 C CA . ARG A 1 253 ? -14.583 0.291 15.292 1.00 90.94 253 ARG A CA 1
ATOM 1964 C C . ARG A 1 253 ? -15.984 0.387 15.869 1.00 90.94 253 ARG A C 1
ATOM 1966 O O . ARG A 1 253 ? -16.202 0.134 17.052 1.00 90.94 253 ARG A O 1
ATOM 1973 N N . GLN A 1 254 ? -16.935 0.715 15.005 1.00 88.94 254 GLN A N 1
ATOM 1974 C CA . GLN A 1 254 ? -18.348 0.685 15.347 1.00 88.94 254 GLN A CA 1
ATOM 1975 C C . GLN A 1 254 ? -18.874 -0.748 15.233 1.00 88.94 254 GLN A C 1
ATOM 1977 O O . GLN A 1 254 ? -18.692 -1.410 14.212 1.00 88.94 254 GLN A O 1
ATOM 1982 N N . THR A 1 255 ? -19.570 -1.203 16.264 1.00 88.88 255 THR A N 1
ATOM 1983 C CA . THR A 1 255 ? -20.264 -2.491 16.314 1.00 88.88 255 THR A CA 1
ATOM 1984 C C . THR A 1 255 ? -21.744 -2.269 16.633 1.00 88.88 255 THR A C 1
ATOM 1986 O O . THR A 1 255 ? -22.166 -1.149 16.942 1.00 88.88 255 THR A O 1
ATOM 1989 N N . SER A 1 256 ? -22.542 -3.337 16.581 1.00 90.19 256 SER A N 1
ATOM 1990 C CA . SER A 1 256 ? -23.935 -3.314 17.045 1.00 90.19 256 SER A CA 1
ATOM 1991 C C . SER A 1 256 ? -24.065 -3.036 18.545 1.00 90.19 256 SER A C 1
ATOM 1993 O O . SER A 1 256 ? -25.115 -2.581 18.984 1.00 90.19 256 SER A O 1
ATOM 1995 N N . GLU A 1 257 ? -23.012 -3.293 19.322 1.00 91.38 257 GLU A N 1
ATOM 1996 C CA . GLU A 1 257 ? -22.976 -3.115 20.779 1.00 91.38 257 GLU A CA 1
ATOM 1997 C C . GLU A 1 257 ? -22.364 -1.765 21.197 1.00 91.38 257 GLU A C 1
ATOM 1999 O O . GLU A 1 257 ? -22.320 -1.440 22.381 1.00 91.38 257 GLU A O 1
ATOM 2004 N N . GLY A 1 258 ? -21.910 -0.957 20.232 1.00 92.19 258 GLY A N 1
ATOM 2005 C CA . GLY A 1 258 ? -21.254 0.329 20.467 1.00 92.19 258 GLY A CA 1
ATOM 2006 C C . GLY A 1 258 ? -19.858 0.401 19.852 1.00 92.19 258 GLY A C 1
ATOM 2007 O O . GLY A 1 258 ? -19.554 -0.296 18.884 1.00 92.19 258 GLY A O 1
ATOM 2008 N N . VAL A 1 259 ? -19.009 1.271 20.398 1.00 90.81 259 VAL A N 1
ATOM 2009 C CA . VAL A 1 259 ? -17.621 1.435 19.944 1.00 90.81 259 VAL A CA 1
ATOM 2010 C C . VAL A 1 259 ? -16.732 0.419 20.657 1.00 90.81 259 VAL A C 1
ATOM 2012 O O . VAL A 1 259 ? -16.592 0.457 21.878 1.00 90.81 259 VAL A O 1
ATOM 2015 N N . GLU A 1 260 ? -16.107 -0.476 19.896 1.00 92.00 260 GLU A N 1
ATOM 2016 C CA . GLU A 1 260 ? -15.084 -1.391 20.406 1.00 92.00 260 GLU A CA 1
ATOM 2017 C C . GLU A 1 260 ? -13.703 -0.740 20.256 1.00 92.00 260 GLU A C 1
ATOM 2019 O O . GLU A 1 260 ? -13.404 -0.153 19.213 1.00 92.00 260 GLU A O 1
ATOM 2024 N N . GLN A 1 261 ? -12.855 -0.859 21.282 1.00 91.88 261 GLN A N 1
ATOM 2025 C CA . GLN A 1 261 ? -11.460 -0.413 21.242 1.00 91.88 261 GLN A CA 1
ATOM 2026 C C . GLN A 1 261 ? -10.503 -1.595 21.081 1.00 91.88 261 GLN A C 1
ATOM 2028 O O . GLN A 1 261 ? -10.683 -2.647 21.699 1.00 91.88 261 GLN A O 1
ATOM 2033 N N . ALA A 1 262 ? -9.467 -1.408 20.266 1.00 91.38 262 ALA A N 1
ATOM 2034 C CA . ALA A 1 262 ? -8.415 -2.392 20.077 1.00 91.38 262 ALA A CA 1
ATOM 2035 C C . ALA A 1 262 ? -7.590 -2.529 21.362 1.00 91.38 262 ALA A C 1
ATOM 2037 O O . ALA A 1 262 ? -7.382 -1.564 22.098 1.00 91.38 262 ALA A O 1
ATOM 2038 N N . LYS A 1 263 ? -7.092 -3.739 21.625 1.00 93.12 263 LYS A N 1
ATOM 2039 C CA . LYS A 1 263 ? -6.202 -3.989 22.766 1.00 93.12 263 LYS A CA 1
ATOM 2040 C C . LYS A 1 263 ? -4.859 -3.287 22.580 1.00 93.12 263 LYS A C 1
ATOM 2042 O O . LYS A 1 263 ? -4.504 -2.887 21.468 1.00 93.12 263 LYS A O 1
ATOM 2047 N N . ASP A 1 264 ? -4.100 -3.200 23.672 1.00 90.44 264 ASP A N 1
ATOM 2048 C CA . ASP A 1 264 ? -2.770 -2.598 23.652 1.00 90.44 264 ASP A CA 1
ATOM 2049 C C . ASP A 1 264 ? -1.872 -3.280 22.599 1.00 90.44 264 ASP A C 1
ATOM 2051 O O . ASP A 1 264 ? -1.771 -4.510 22.562 1.00 90.44 264 ASP A O 1
ATOM 2055 N N . GLY A 1 265 ? -1.288 -2.493 21.693 1.00 90.12 265 GLY A N 1
ATOM 2056 C CA . GLY A 1 265 ? -0.433 -2.988 20.606 1.00 90.12 265 GLY A CA 1
ATOM 2057 C C . GLY A 1 265 ? -1.170 -3.675 19.448 1.00 90.12 265 GLY A C 1
ATOM 2058 O O . GLY A 1 265 ? -0.537 -4.389 18.667 1.00 90.12 265 GLY A O 1
ATOM 2059 N N . GLN A 1 266 ? -2.487 -3.476 19.326 1.00 95.06 266 GLN A N 1
ATOM 2060 C CA . GLN A 1 266 ? -3.312 -4.041 18.253 1.00 95.06 266 GLN A CA 1
ATOM 2061 C C . GLN A 1 266 ? -4.036 -2.960 17.442 1.00 95.06 266 GLN A C 1
ATOM 2063 O O . GLN A 1 266 ? -4.233 -1.829 17.895 1.00 95.06 266 GLN A O 1
ATOM 2068 N N . VAL A 1 267 ? -4.471 -3.341 16.244 1.00 95.50 267 VAL A N 1
ATOM 2069 C CA . VAL A 1 267 ? -5.435 -2.592 15.431 1.00 95.50 267 VAL A CA 1
ATOM 2070 C C . VAL A 1 267 ? -6.503 -3.541 14.900 1.00 95.50 267 VAL A C 1
ATOM 2072 O O . VAL A 1 267 ? -6.252 -4.731 14.719 1.00 95.50 267 VAL A O 1
ATOM 2075 N N . PHE A 1 268 ? -7.681 -3.011 14.609 1.00 96.31 268 PHE A N 1
ATOM 2076 C CA . PHE A 1 268 ? -8.688 -3.701 13.819 1.00 96.31 268 PHE A CA 1
ATOM 2077 C C . PHE A 1 268 ? -8.359 -3.618 12.334 1.00 96.31 268 PHE A C 1
ATOM 2079 O O . PHE A 1 268 ? -7.812 -2.614 11.877 1.00 96.31 268 PHE A O 1
ATOM 2086 N N . ALA A 1 269 ? -8.734 -4.650 11.587 1.00 96.38 269 ALA A N 1
ATOM 2087 C CA . ALA A 1 269 ? -8.721 -4.674 10.131 1.00 96.38 269 ALA A CA 1
ATOM 2088 C C . ALA A 1 269 ? -9.985 -5.392 9.640 1.00 96.38 269 ALA A C 1
ATOM 2090 O O . ALA A 1 269 ? -10.071 -6.619 9.664 1.00 96.38 269 ALA A O 1
ATOM 2091 N N . ASP A 1 270 ? -10.974 -4.620 9.208 1.00 95.25 270 ASP A N 1
ATOM 2092 C CA . ASP A 1 270 ? -12.295 -5.107 8.832 1.00 95.25 270 ASP A CA 1
ATOM 2093 C C . ASP A 1 270 ? -12.474 -4.992 7.313 1.00 95.25 270 ASP A C 1
ATOM 2095 O O . ASP A 1 270 ? -12.395 -3.900 6.746 1.00 95.25 270 ASP A O 1
ATOM 2099 N N . PHE A 1 271 ? -12.721 -6.111 6.634 1.00 94.50 271 PHE A N 1
ATOM 2100 C CA . PHE A 1 271 ? -12.917 -6.162 5.182 1.00 94.50 271 PHE A CA 1
ATOM 2101 C C . PHE A 1 271 ? -13.759 -7.379 4.791 1.00 94.50 271 PHE A C 1
ATOM 2103 O O . PHE A 1 271 ? -13.737 -8.406 5.465 1.00 94.50 271 PHE A O 1
ATOM 2110 N N . VAL A 1 272 ? -14.526 -7.262 3.700 1.00 91.38 272 VAL A N 1
ATOM 2111 C CA . VAL A 1 272 ? -15.343 -8.360 3.130 1.00 91.38 272 VAL A CA 1
ATOM 2112 C C . VAL A 1 272 ? -16.225 -9.049 4.191 1.00 91.38 272 VAL A C 1
ATOM 2114 O O . VAL A 1 272 ? -16.319 -10.270 4.280 1.00 91.38 272 VAL A O 1
ATOM 2117 N N . GLY A 1 273 ? -16.840 -8.249 5.068 1.00 91.44 273 GLY A N 1
ATOM 2118 C CA . GLY A 1 273 ? -17.707 -8.739 6.148 1.00 91.44 273 GLY A CA 1
ATOM 2119 C C . GLY A 1 273 ? -16.991 -9.508 7.267 1.00 91.44 273 GLY A C 1
ATOM 2120 O O . GLY A 1 273 ? -17.657 -10.017 8.164 1.00 91.44 273 GLY A O 1
ATOM 2121 N N . SER A 1 274 ? -15.659 -9.590 7.238 1.00 93.81 274 SER A N 1
ATOM 2122 C CA . SER A 1 274 ? -14.841 -10.223 8.272 1.00 93.81 274 SER A CA 1
ATOM 2123 C C . SER A 1 274 ? -14.165 -9.180 9.152 1.00 93.81 274 SER A C 1
ATOM 2125 O O . SER A 1 274 ? -13.786 -8.101 8.699 1.00 93.81 274 SER A O 1
ATOM 2127 N N . GLN A 1 275 ? -14.020 -9.530 10.425 1.00 96.38 275 GLN A N 1
ATOM 2128 C CA . GLN A 1 275 ? -13.462 -8.687 11.471 1.00 96.38 275 GLN A CA 1
ATOM 2129 C C . GLN A 1 275 ? -12.186 -9.314 12.021 1.00 96.38 275 GLN A C 1
ATOM 2131 O O . GLN A 1 275 ? -12.209 -10.478 12.437 1.00 96.38 275 GLN A O 1
ATOM 2136 N N . HIS A 1 276 ? -11.099 -8.546 12.069 1.00 97.12 276 HIS A N 1
ATOM 2137 C CA . HIS A 1 276 ? -9.794 -9.053 12.490 1.00 97.12 276 HIS A CA 1
ATOM 2138 C C . HIS A 1 276 ? -9.113 -8.155 13.515 1.00 97.12 276 HIS A C 1
ATOM 2140 O O . HIS A 1 276 ? -9.167 -6.934 13.405 1.00 97.12 276 HIS A O 1
ATOM 2146 N N . ASP A 1 277 ? -8.404 -8.787 14.450 1.00 97.44 277 ASP A N 1
ATOM 2147 C CA . ASP A 1 277 ? -7.384 -8.141 15.273 1.00 97.44 277 ASP A CA 1
ATOM 2148 C C . ASP A 1 277 ? -6.017 -8.386 14.628 1.00 97.44 277 ASP A C 1
ATOM 2150 O O . ASP A 1 277 ? -5.644 -9.537 14.385 1.00 97.44 277 ASP A O 1
ATOM 2154 N N . VAL A 1 278 ? -5.260 -7.325 14.363 1.00 97.19 278 VAL A N 1
ATOM 2155 C CA . VAL A 1 278 ? -3.904 -7.388 13.808 1.00 97.19 278 VAL A CA 1
ATOM 2156 C C . VAL A 1 278 ? -2.909 -6.871 14.835 1.00 97.19 278 VAL A C 1
ATOM 2158 O O . VAL A 1 278 ? -3.177 -5.891 15.526 1.00 97.19 278 VAL A O 1
ATOM 2161 N N . TYR A 1 279 ? -1.757 -7.529 14.939 1.00 96.06 279 TYR A N 1
ATOM 2162 C CA . TYR A 1 279 ? -0.667 -7.146 15.836 1.00 96.06 279 TYR A CA 1
ATOM 2163 C C . TYR A 1 279 ? 0.688 -7.593 15.285 1.00 96.06 279 TYR A C 1
ATOM 2165 O O . TYR A 1 279 ? 0.772 -8.520 14.477 1.00 96.06 279 TYR A O 1
ATOM 2173 N N . TRP A 1 280 ? 1.770 -6.958 15.735 1.00 92.12 280 TRP A N 1
ATOM 2174 C CA . TRP A 1 280 ? 3.124 -7.416 15.420 1.00 92.12 280 TRP A CA 1
ATOM 2175 C C . TRP A 1 280 ? 3.382 -8.801 16.017 1.00 92.12 280 TRP A C 1
ATOM 2177 O O . TRP A 1 280 ? 3.317 -8.976 17.232 1.00 92.12 280 TRP A O 1
ATOM 2187 N N . SER A 1 281 ? 3.747 -9.773 15.181 1.00 93.00 281 SER A N 1
ATOM 2188 C CA . SER A 1 281 ? 4.292 -11.047 15.656 1.00 93.00 281 SER A CA 1
ATOM 2189 C C . SER A 1 281 ? 5.813 -10.982 15.761 1.00 93.00 281 SER A C 1
ATOM 2191 O O . SER A 1 281 ? 6.387 -11.449 16.739 1.00 93.00 281 SER A O 1
ATOM 2193 N N . GLU A 1 282 ? 6.468 -10.383 14.761 1.00 86.75 282 GLU A N 1
ATOM 2194 C CA . GLU A 1 282 ? 7.919 -10.182 14.699 1.00 86.75 282 GLU A CA 1
ATOM 2195 C C . GLU A 1 282 ? 8.183 -8.818 14.047 1.00 86.75 282 GLU A C 1
ATOM 2197 O O . GLU A 1 282 ? 8.418 -8.716 12.843 1.00 86.75 282 GLU A O 1
ATOM 2202 N N . ARG A 1 283 ? 8.105 -7.749 14.852 1.00 82.69 283 ARG A N 1
ATOM 2203 C CA . ARG A 1 283 ? 8.229 -6.352 14.394 1.00 82.69 283 ARG A CA 1
ATOM 2204 C C . ARG A 1 283 ? 9.514 -6.097 13.607 1.00 82.69 283 ARG A C 1
ATOM 2206 O O . ARG A 1 283 ? 9.474 -5.465 12.557 1.00 82.69 283 ARG A O 1
ATOM 2213 N N . GLU A 1 284 ? 10.637 -6.627 14.093 1.00 78.44 284 GLU A N 1
ATOM 2214 C CA . GLU A 1 284 ? 11.935 -6.501 13.422 1.00 78.44 284 GLU A CA 1
ATOM 2215 C C . GLU A 1 284 ? 11.888 -7.086 12.009 1.00 78.44 284 GLU A C 1
ATOM 2217 O O . GLU A 1 284 ? 12.423 -6.470 11.101 1.00 78.44 284 GLU A O 1
ATOM 2222 N N . CYS A 1 285 ? 11.185 -8.207 11.819 1.00 77.31 285 CYS A N 1
ATOM 2223 C CA . CYS A 1 285 ? 11.053 -8.929 10.553 1.00 77.31 285 CYS A CA 1
ATOM 2224 C C . CYS A 1 285 ? 9.918 -8.418 9.655 1.00 77.31 285 CYS A C 1
ATOM 2226 O O . CYS A 1 285 ? 9.633 -9.053 8.645 1.00 77.31 285 CYS A O 1
ATOM 2228 N N . LEU A 1 286 ? 9.247 -7.318 10.022 1.00 84.75 286 LEU A N 1
ATOM 2229 C CA . LEU A 1 286 ? 8.050 -6.833 9.329 1.00 84.75 286 LEU A CA 1
ATOM 2230 C C . LEU A 1 286 ? 7.011 -7.959 9.160 1.00 84.75 286 LEU A C 1
ATOM 2232 O O . LEU A 1 286 ? 6.494 -8.186 8.068 1.00 84.75 286 LEU A O 1
ATOM 2236 N N . ARG A 1 287 ? 6.730 -8.687 10.248 1.00 88.31 287 ARG A N 1
ATOM 2237 C CA . ARG A 1 287 ? 5.669 -9.701 10.281 1.00 88.31 287 ARG A CA 1
ATOM 2238 C C . ARG A 1 287 ? 4.611 -9.351 11.302 1.00 88.31 287 ARG A C 1
ATOM 2240 O O . ARG A 1 287 ? 4.909 -9.136 12.483 1.00 88.31 287 ARG A O 1
ATOM 2247 N N . MET A 1 288 ? 3.373 -9.352 10.846 1.00 94.62 288 MET A N 1
ATOM 2248 C CA . MET A 1 288 ? 2.194 -9.243 11.685 1.00 94.62 288 MET A CA 1
ATOM 2249 C C . MET A 1 288 ? 1.438 -10.567 11.687 1.00 94.62 288 MET A C 1
ATOM 2251 O O . MET A 1 288 ? 1.640 -11.451 10.854 1.00 94.62 288 MET A O 1
ATOM 2255 N N . GLN A 1 289 ? 0.534 -10.691 12.643 1.00 96.50 289 GLN A N 1
ATOM 2256 C CA . GLN A 1 289 ? -0.428 -11.769 12.702 1.00 96.50 289 GLN A CA 1
ATOM 2257 C C . GLN A 1 289 ? -1.822 -11.165 12.773 1.00 96.50 289 GLN A C 1
ATOM 2259 O O . GLN A 1 289 ? -2.048 -10.184 13.480 1.00 96.50 289 GLN A O 1
ATOM 2264 N N . SER A 1 290 ? -2.743 -11.768 12.034 1.00 96.88 290 SER A N 1
ATOM 2265 C CA . SER A 1 290 ? -4.169 -11.497 12.127 1.00 96.88 290 SER A CA 1
ATOM 2266 C C . SER A 1 290 ? -4.864 -12.620 12.880 1.00 96.88 290 SER A C 1
ATOM 2268 O O . SER A 1 290 ? -4.511 -13.785 12.697 1.00 96.88 290 SER A O 1
ATOM 2270 N N . SER A 1 291 ? -5.864 -12.279 13.689 1.00 97.31 291 SER A N 1
ATOM 2271 C CA . SER A 1 291 ? -6.811 -13.209 14.300 1.00 97.31 291 SER A CA 1
ATOM 2272 C C . SER A 1 291 ? -8.232 -12.805 13.915 1.00 97.31 291 SER A C 1
ATOM 2274 O O . SER A 1 291 ? -8.676 -11.710 14.265 1.00 97.31 291 SER A O 1
ATOM 2276 N N . ARG A 1 292 ? -8.969 -13.674 13.217 1.00 96.25 292 ARG A N 1
ATOM 2277 C CA . ARG A 1 292 ? -10.379 -13.433 12.877 1.00 96.25 292 ARG A CA 1
ATOM 2278 C C . ARG A 1 292 ? -11.251 -13.566 14.124 1.00 96.25 292 ARG A C 1
ATOM 2280 O O . ARG A 1 292 ? -11.122 -14.530 14.870 1.00 96.25 292 ARG A O 1
ATOM 2287 N N . LYS A 1 293 ? -12.162 -12.621 14.358 1.00 95.06 293 LYS A N 1
ATOM 2288 C CA . LYS A 1 293 ? -13.007 -12.604 15.567 1.00 95.06 293 LYS A CA 1
ATOM 2289 C C . LYS A 1 293 ? -14.023 -13.747 15.622 1.00 95.06 293 LYS A C 1
ATOM 2291 O O . LYS A 1 293 ? -14.294 -14.251 16.703 1.00 95.06 293 LYS A O 1
ATOM 2296 N N . ALA A 1 294 ? -14.574 -14.145 14.474 1.00 94.44 294 ALA A N 1
ATOM 2297 C CA . ALA A 1 294 ? -15.665 -15.120 14.408 1.00 94.44 294 ALA A CA 1
ATOM 2298 C C . ALA A 1 294 ? -15.264 -16.521 14.905 1.00 94.44 294 ALA A C 1
ATOM 2300 O O . ALA A 1 294 ? -16.082 -17.218 15.496 1.00 94.44 294 ALA A O 1
ATOM 2301 N N . ASP A 1 295 ? -14.019 -16.931 14.663 1.00 95.50 295 ASP A N 1
ATOM 2302 C CA . ASP A 1 295 ? -13.548 -18.297 14.919 1.00 95.50 295 ASP A CA 1
ATOM 2303 C C . ASP A 1 295 ? -12.104 -18.383 15.434 1.00 95.50 295 ASP A C 1
ATOM 2305 O O . ASP A 1 295 ? -11.550 -19.476 15.545 1.00 95.50 295 ASP A O 1
ATOM 2309 N N . ALA A 1 296 ? -11.490 -17.243 15.757 1.00 95.69 296 ALA A N 1
ATOM 2310 C CA . ALA A 1 296 ? -10.104 -17.137 16.206 1.00 95.69 296 ALA A CA 1
ATOM 2311 C C . ALA A 1 296 ? -9.068 -17.723 15.225 1.00 95.69 296 ALA A C 1
ATOM 2313 O O . ALA A 1 296 ? -7.939 -18.013 15.633 1.00 95.69 296 ALA A O 1
ATOM 2314 N N . GLU A 1 297 ? -9.414 -17.879 13.938 1.00 93.62 297 GLU A N 1
ATOM 2315 C CA . GLU A 1 297 ? -8.454 -18.305 12.920 1.00 93.62 297 GLU A CA 1
ATOM 2316 C C . GLU A 1 297 ? -7.313 -17.291 12.830 1.00 93.62 297 GLU A C 1
ATOM 2318 O O . GLU A 1 297 ? -7.544 -16.082 12.723 1.00 93.62 297 GLU A O 1
ATOM 2323 N N . LYS A 1 298 ? -6.073 -17.790 12.861 1.00 95.12 298 LYS A N 1
ATOM 2324 C CA . LYS A 1 298 ? -4.878 -16.956 12.786 1.00 95.12 298 LYS A CA 1
ATOM 2325 C C . LYS A 1 298 ? -4.156 -17.131 11.466 1.00 95.12 298 LYS A C 1
ATOM 2327 O O . LYS A 1 298 ? -3.849 -18.253 11.075 1.00 95.12 298 LYS A O 1
ATOM 2332 N N . VAL A 1 299 ? -3.787 -16.016 10.847 1.00 93.31 299 VAL A N 1
ATOM 2333 C CA . VAL A 1 299 ? -3.008 -15.998 9.604 1.00 93.31 299 VAL A CA 1
ATOM 2334 C C . VAL A 1 299 ? -1.856 -15.004 9.692 1.00 93.31 299 VAL A C 1
ATOM 2336 O O . VAL A 1 299 ? -1.928 -14.014 10.422 1.00 93.31 299 VAL A O 1
ATOM 2339 N N . GLY A 1 300 ? -0.767 -15.302 8.983 1.00 92.00 300 GLY A N 1
ATOM 2340 C CA . GLY A 1 300 ? 0.391 -14.416 8.883 1.00 92.00 300 GLY A CA 1
ATOM 2341 C C . GLY A 1 300 ? 0.132 -13.261 7.922 1.00 92.00 300 GLY A C 1
ATOM 2342 O O . GLY A 1 300 ? -0.589 -13.422 6.934 1.00 92.00 300 GLY A O 1
ATOM 2343 N N . ILE A 1 301 ? 0.720 -12.109 8.231 1.00 92.81 301 ILE A N 1
ATOM 2344 C CA . ILE A 1 301 ? 0.825 -10.977 7.320 1.00 92.81 301 ILE A CA 1
ATOM 2345 C C . ILE A 1 301 ? 2.304 -10.628 7.197 1.00 92.81 301 ILE A C 1
ATOM 2347 O O . ILE A 1 301 ? 2.933 -10.204 8.170 1.00 92.81 301 ILE A O 1
ATOM 2351 N N . ASP A 1 302 ? 2.846 -10.784 6.001 1.00 87.75 302 ASP A N 1
ATOM 2352 C CA . ASP A 1 302 ? 4.257 -10.556 5.706 1.00 87.75 302 ASP A CA 1
ATOM 2353 C C . ASP A 1 302 ? 4.395 -9.361 4.763 1.00 87.75 302 ASP A C 1
ATOM 2355 O O . ASP A 1 302 ? 3.522 -9.094 3.941 1.00 87.75 302 ASP A O 1
ATOM 2359 N N . PHE A 1 303 ? 5.476 -8.593 4.873 1.00 82.69 303 PHE A N 1
ATOM 2360 C CA . PHE A 1 303 ? 5.727 -7.513 3.917 1.00 82.69 303 PHE A CA 1
ATOM 2361 C C . PHE A 1 303 ? 5.995 -8.117 2.522 1.00 82.69 303 PHE A C 1
ATOM 2363 O O . PHE A 1 303 ? 6.828 -9.019 2.390 1.00 82.69 303 PHE A O 1
ATOM 2370 N N . ALA A 1 304 ? 5.267 -7.663 1.496 1.00 73.50 304 ALA A N 1
ATOM 2371 C CA . ALA A 1 304 ? 5.121 -8.384 0.228 1.00 73.50 304 ALA A CA 1
ATOM 2372 C C . ALA A 1 304 ? 6.426 -8.444 -0.563 1.00 73.50 304 ALA A C 1
ATOM 2374 O O . ALA A 1 304 ? 6.957 -7.409 -0.961 1.00 73.50 304 ALA A O 1
ATOM 2375 N N . GLY A 1 305 ? 6.925 -9.650 -0.832 1.00 63.50 305 GLY A N 1
ATOM 2376 C CA . GLY A 1 305 ? 8.281 -9.863 -1.335 1.00 63.50 305 GLY A CA 1
ATOM 2377 C C . GLY A 1 305 ? 9.304 -10.218 -0.252 1.00 63.50 305 GLY A C 1
ATOM 2378 O O . GLY A 1 305 ? 10.491 -10.071 -0.496 1.00 63.50 305 GLY A O 1
ATOM 2379 N N . GLY A 1 306 ? 8.904 -10.676 0.935 1.00 57.09 306 GLY A N 1
ATOM 2380 C CA . GLY A 1 306 ? 9.782 -11.431 1.843 1.00 57.09 306 GLY A CA 1
ATOM 2381 C C . GLY A 1 306 ? 10.978 -10.657 2.408 1.00 57.09 306 GLY A C 1
ATOM 2382 O O . GLY A 1 306 ? 12.113 -11.127 2.337 1.00 57.09 306 GLY A O 1
ATOM 2383 N N . ALA A 1 307 ? 10.752 -9.465 2.965 1.00 46.38 307 ALA A N 1
ATOM 2384 C CA . ALA A 1 307 ? 11.826 -8.697 3.592 1.00 46.38 307 ALA A CA 1
ATOM 2385 C C . ALA A 1 307 ? 12.423 -9.404 4.822 1.00 46.38 307 ALA A C 1
ATOM 2387 O O . ALA A 1 307 ? 11.926 -9.254 5.933 1.00 46.38 307 ALA A O 1
ATOM 2388 N N . GLU A 1 308 ? 13.557 -10.091 4.659 1.00 44.12 308 GLU A N 1
ATOM 2389 C CA . GLU A 1 308 ? 14.494 -10.253 5.773 1.00 44.12 308 GLU A CA 1
ATOM 2390 C C . GLU A 1 308 ? 15.189 -8.899 6.017 1.00 44.12 308 GLU A C 1
ATOM 2392 O O . GLU A 1 308 ? 15.813 -8.359 5.093 1.00 44.12 308 GLU A O 1
ATOM 2397 N N . PRO A 1 309 ? 15.102 -8.321 7.223 1.00 42.12 309 PRO A N 1
ATOM 2398 C CA . PRO A 1 309 ? 15.915 -7.185 7.620 1.00 42.12 309 PRO A CA 1
ATOM 2399 C C . PRO A 1 309 ? 17.378 -7.611 7.646 1.00 42.12 309 PRO A C 1
ATOM 2401 O O . PRO A 1 309 ? 17.722 -8.725 8.046 1.00 42.12 309 PRO A O 1
ATOM 2404 N N . MET A 1 310 ? 18.252 -6.696 7.237 1.00 39.38 310 MET A N 1
ATOM 2405 C CA . MET A 1 310 ? 19.690 -6.918 7.217 1.00 39.38 310 MET A CA 1
ATOM 2406 C C . MET A 1 310 ? 20.201 -7.480 8.560 1.00 39.38 310 MET A C 1
ATOM 2408 O O . MET A 1 310 ? 20.137 -6.819 9.592 1.00 39.38 310 MET A O 1
ATOM 2412 N N . GLY A 1 311 ? 20.762 -8.691 8.535 1.00 44.56 311 GLY A N 1
ATOM 2413 C CA . GLY A 1 311 ? 21.690 -9.172 9.567 1.00 44.56 311 GLY A CA 1
ATOM 2414 C C . GLY A 1 311 ? 21.134 -10.077 10.672 1.00 44.56 311 GLY A C 1
ATOM 2415 O O . GLY A 1 311 ? 21.939 -10.680 11.381 1.00 44.56 311 GLY A O 1
ATOM 2416 N N . ARG A 1 312 ? 19.814 -10.268 10.805 1.00 52.00 312 ARG A N 1
ATOM 2417 C CA . ARG A 1 312 ? 19.236 -11.307 11.685 1.00 52.00 312 ARG A CA 1
ATOM 2418 C C . ARG A 1 312 ? 18.444 -12.307 10.848 1.00 52.00 312 ARG A C 1
ATOM 2420 O O . ARG A 1 312 ? 17.681 -11.914 9.977 1.00 52.00 312 ARG A O 1
ATOM 2427 N N . LYS A 1 313 ? 18.641 -13.607 11.101 1.00 59.28 313 LYS A N 1
ATOM 2428 C CA . LYS A 1 313 ? 17.908 -14.684 10.418 1.00 59.28 313 LYS A CA 1
ATOM 2429 C C . LYS A 1 313 ? 16.430 -14.612 10.814 1.00 59.28 313 LYS A C 1
ATOM 2431 O O . LYS A 1 313 ? 16.034 -15.234 11.796 1.00 59.28 313 LYS A O 1
ATOM 2436 N N . CYS A 1 314 ? 15.620 -13.875 10.061 1.00 62.56 314 CYS A N 1
ATOM 2437 C CA . CYS A 1 314 ? 14.164 -13.946 10.147 1.00 62.56 314 CYS A CA 1
ATOM 2438 C C . CYS A 1 314 ? 13.703 -15.258 9.513 1.00 62.56 314 CYS A C 1
ATOM 2440 O O . CYS A 1 314 ? 13.165 -15.273 8.409 1.00 62.56 314 CYS A O 1
ATOM 2442 N N . GLN A 1 315 ? 13.954 -16.382 10.196 1.00 59.09 315 GLN A N 1
ATOM 2443 C CA . GLN A 1 315 ? 13.635 -17.694 9.646 1.00 59.09 315 GLN A CA 1
ATOM 2444 C C . GLN A 1 315 ? 12.152 -17.741 9.262 1.00 59.09 315 GLN A C 1
ATOM 2446 O O . GLN A 1 315 ? 11.308 -17.317 10.062 1.00 59.09 315 GLN A O 1
ATOM 2451 N N . PRO A 1 316 ? 11.812 -18.200 8.047 1.00 54.12 316 PRO A N 1
ATOM 2452 C CA . PRO A 1 316 ? 10.425 -18.442 7.700 1.00 54.12 316 PRO A CA 1
ATOM 2453 C C . PRO A 1 316 ? 9.887 -19.462 8.701 1.00 54.12 316 PRO A C 1
ATOM 2455 O O . PRO A 1 316 ? 10.394 -20.582 8.797 1.00 54.12 316 PRO A O 1
ATOM 2458 N N . LYS A 1 317 ? 8.885 -19.072 9.494 1.00 53.78 317 LYS A N 1
ATOM 2459 C CA . LYS A 1 317 ? 8.131 -20.062 10.256 1.00 53.78 317 LYS A CA 1
ATOM 2460 C C . LYS A 1 317 ? 7.405 -20.905 9.222 1.00 53.78 317 LYS A C 1
ATOM 2462 O O . LYS A 1 317 ? 6.456 -20.433 8.606 1.00 53.78 317 LYS A O 1
ATOM 2467 N N . LEU A 1 318 ? 7.881 -22.134 9.023 1.00 46.00 318 LEU A N 1
ATOM 2468 C CA . LEU A 1 318 ? 7.115 -23.192 8.378 1.00 46.00 318 LEU A CA 1
ATOM 2469 C C . LEU A 1 318 ? 5.732 -23.180 9.025 1.00 46.00 318 LEU A C 1
ATOM 2471 O O . LEU A 1 318 ? 5.592 -23.508 10.205 1.00 46.00 318 LEU A O 1
ATOM 2475 N N . THR A 1 319 ? 4.728 -22.728 8.281 1.00 46.38 319 THR A N 1
ATOM 2476 C CA . THR A 1 319 ? 3.335 -22.831 8.688 1.00 46.38 319 THR A CA 1
ATOM 2477 C C . THR A 1 319 ? 3.063 -24.313 8.889 1.00 46.38 319 THR A C 1
ATOM 2479 O O . THR A 1 319 ? 2.953 -25.080 7.933 1.00 46.38 319 THR A O 1
ATOM 2482 N N . GLN A 1 320 ? 3.020 -24.747 10.151 1.00 39.12 320 GLN A N 1
ATOM 2483 C CA . GLN A 1 320 ? 2.511 -26.065 10.487 1.00 39.12 320 GLN A CA 1
ATOM 2484 C C . GLN A 1 320 ? 1.071 -26.091 9.990 1.00 39.12 320 GLN A C 1
ATOM 2486 O O . GLN A 1 320 ? 0.192 -25.460 10.575 1.00 39.12 320 GLN A O 1
ATOM 2491 N N . LYS A 1 321 ? 0.838 -26.784 8.871 1.00 38.75 321 LYS A N 1
ATOM 2492 C CA . LYS A 1 321 ? -0.506 -27.206 8.495 1.00 38.75 321 LYS A CA 1
ATOM 2493 C C . LYS A 1 321 ? -1.043 -27.975 9.693 1.00 38.75 321 LYS A C 1
ATOM 2495 O O . LYS A 1 321 ? -0.571 -29.072 9.981 1.00 38.75 321 LYS A O 1
ATOM 2500 N N . VAL A 1 322 ? -1.986 -27.372 10.409 1.00 39.34 322 VAL A N 1
ATOM 2501 C CA . VAL A 1 322 ? -2.782 -28.081 11.403 1.00 39.34 322 VAL A CA 1
ATOM 2502 C C . VAL A 1 322 ? -3.576 -29.107 10.605 1.00 39.34 322 VAL A C 1
ATOM 2504 O O . VAL A 1 322 ? -4.517 -28.756 9.894 1.00 39.34 322 VAL A O 1
ATOM 2507 N N . ALA A 1 323 ? -3.115 -30.356 10.627 1.00 37.34 323 ALA A N 1
ATOM 2508 C CA . ALA A 1 323 ? -3.891 -31.472 10.122 1.00 37.34 323 ALA A CA 1
ATOM 2509 C C . ALA A 1 323 ? -5.191 -31.515 10.937 1.00 37.34 323 ALA A C 1
ATOM 2511 O O . ALA A 1 323 ? -5.142 -31.610 12.164 1.00 37.34 323 ALA A O 1
ATOM 2512 N N . LYS A 1 324 ? -6.325 -31.343 10.253 1.00 43.09 324 LYS A N 1
ATOM 2513 C CA . LYS A 1 324 ? -7.640 -31.697 10.789 1.00 43.09 324 LYS A CA 1
ATOM 2514 C C . LYS A 1 324 ? -7.820 -33.203 10.708 1.00 43.09 324 LYS A C 1
ATOM 2516 O O . LYS A 1 324 ? -7.369 -33.774 9.689 1.00 43.09 324 LYS A O 1
#

InterPro domains:
  IPR056508 Hydroxyproline O-arabinosyltransferase-like domain [PF23452] (4-67)

pLDDT: mean 72.65, std 18.79, range [34.03, 97.44]

Radius of gyration: 22.23 Å; chains: 1; bounding box: 53×69×60 Å

Foldseek 3Di:
DPDDFDWDWDWDFDCDDPDTDIDGDTDGPPPADPPLQDDQDPQQDFPVSNVVNVVSNVVLQPDPCNPCHPPPPPCPVVLFPVNVLQVPQDFDDDDVLLLQQQAKQKDFAPQRGWHQHTSQWIAGDDPDQRGRGWIWGWDDDPDQWIWTATPNWIKIWGWDPPPDDDLWTKTWIATPVRHTGGIITGPDSLSSDSALEAPPPQPVPNADPLQVVLSVVQRSHDQKAWLNGDRWGQGGHQWTDGSQGIWGKAQWDQDPVGIDGADRQWMWTDDPNWIWIKHDPDVLQQKIWIATPVPRDIIIMHHRRRDDDPDDCPDPPPPPPPDD

Sequence (324 aa):
MDGKHIYHYTFGLTVEGVKRSWRLDKRQYYGGYPSDHIQMPPACSAKSGFIYAGLLNEAGQNIEGWPNRGKEHPAEKVATPLQHLLQTTTHQSGGLADLLRGTGPWRWGQVDSLYFHARGVANVASAVPAEDGWLGRWSVEGDGRVMLQLCGERFSLSFHNVWQALGRWRFDAVDAAGNALSDGRLDDVGQQVVQLLPELEVPPGALGQTNVSFVTEIAGSGPWEWAGQGPFAFLRGGQLHTPWGNGRWGVQRQTSEGVEQAKDGQVFADFVGSQHDVYWSERECLRMQSSRKADAEKVGIDFAGGAEPMGRKCQPKLTQKVAK

Secondary structure (DSSP, 8-state):
-----PPEEEEEEEEETTEEEEEEEEE--SS-PPPSSPPPPPTTS-HHHHHHHHHHHHHHHHSTT-TTTT----------HHHHHHHH-----SHHHHHHTTEEEEEETTEEEEEE-STTEEEEE-SSTTS---EEEEEE-STTEEEEEETTEEEEEEEE--TTTT---EEEEEETT--B---EEES-GGGGSS-SSS---PPTTSS-HHHHHHHHHHTT---EEETTEEEEEE-GGGEEEETTEEEEEESEEEETTEEEEPPTTEEEEEETTEEEEEEEEEGGGTEEEEEETTT--EEEEEETTT-PPTTS------------

Organism: NCBI:txid156174